Protein AF-A0A7E4UWD6-F1 (afdb_monomer_lite)

Radius of gyration: 28.37 Å; chains: 1; bounding box: 64×64×106 Å

Foldseek 3Di:
DDDDDDDDDDDDDDDPPPPPPPPPPPPPLQCADPVLFHWLLLALDDAQDPCLCVVQVFADDTNDFRPLLSDPVCVVVNVNVSNRRSNNCVPPQSVDDAAPPQPDDLQVPLVLCPPPVCVLVCLQGPCRNSSNSLSNQLDQQDPPLLVCLVCCQALVCVVVCCNRVVNSVVVRNPPPDQDDQDASHPCLLVCLVCCPPPVCVVSCCSHVVPSSVVRVDRPPDPDDPQAAPAPCLVVCLVVCVLPDPVDDLVRCCVGRSPSNVVD

Organism: Panagrellus redivivus (NCBI:txid6233)

Secondary structure (DSSP, 8-state):
-----------------------------TTB-TTSPBPGGGSSSPPSSTTHHHHHTS--BTTB--GGGG-GGGHHHHHHTHHHHT-GGGSTTT-----TT-SS-TGGGGGGTT-TTTHHHHHHH-HHHHT-HHHHS--B-STTGGGGGGGTT-HHHHHHHHHHBTTTTT-TT-S--TT-----STTTGGGGGGTT-TTTHHHHHHH-TTTTT-TT--S--------BSSTTHHHHHHTTTTT-SSS-HHHHHHHHTTTTT--

Sequence (263 aa):
MHRFLIFAALVATAYAAGVSTTVEDTSTLRCQYDNRTLMPSAFVCADQLSDCVSIFSGNASGSTRPSLCNNDDMQDKAAQCAKTCGICCEQPEYDCVDSPSAPINCTSNKRFCSNGNWTTVMAQYCPATCGLCLQGSCKDEAPSCTQFASMCENINFYTYMSQRCAKTCGKCGSSGSTGSCVDIATNCAANSNLCNNSVYYNLMTTNCASTCGRCGSSSGGSGSSCTNANANCATWTSNGFCSSSFYTQAQKRQYCAQSCNLC

InterPro domains:
  IPR003582 ShKT domain [PF01549] (67-88)
  IPR003582 ShKT domain [PF01549] (96-133)
  IPR003582 ShKT domain [PF01549] (137-172)
  IPR003582 ShKT domain [PF01549] (180-215)
  IPR003582 ShKT domain [PF01549] (225-263)
  IPR003582 ShKT domain [PS51670] (96-133)
  IPR003582 ShKT domain [PS51670] (138-172)
  IPR003582 ShKT domain [PS51670] (181-215)
  IPR003582 ShKT domain [PS51670] (226-263)
  IPR003582 ShKT domain [SM00254] (44-89)
  IPR003582 ShKT domain [SM00254] (95-134)
  IPR003582 ShKT domain [SM00254] (137-173)
  IPR003582 ShKT domain [SM00254] (180-216)
  IPR003582 ShKT domain [SM00254] (225-263)

pLDDT: mean 78.57, std 15.55, range [37.09, 95.88]

Structure (mmCIF, N/CA/C/O backbone):
data_AF-A0A7E4UWD6-F1
#
_entry.id   AF-A0A7E4UWD6-F1
#
loop_
_atom_site.group_PDB
_atom_site.id
_atom_site.type_symbol
_atom_site.label_atom_id
_atom_site.label_alt_id
_atom_site.label_comp_id
_atom_site.label_asym_id
_atom_site.label_entity_id
_atom_site.label_seq_id
_atom_site.pdbx_PDB_ins_code
_atom_site.Cartn_x
_atom_site.Cartn_y
_atom_site.Cartn_z
_atom_site.occupancy
_atom_site.B_iso_or_equiv
_atom_site.auth_seq_id
_atom_site.auth_comp_id
_atom_site.auth_asym_id
_atom_site.auth_atom_id
_atom_site.pdbx_PDB_model_num
ATOM 1 N N . MET A 1 1 ? 42.065 -5.570 84.391 1.00 43.34 1 MET A N 1
ATOM 2 C CA . MET A 1 1 ? 42.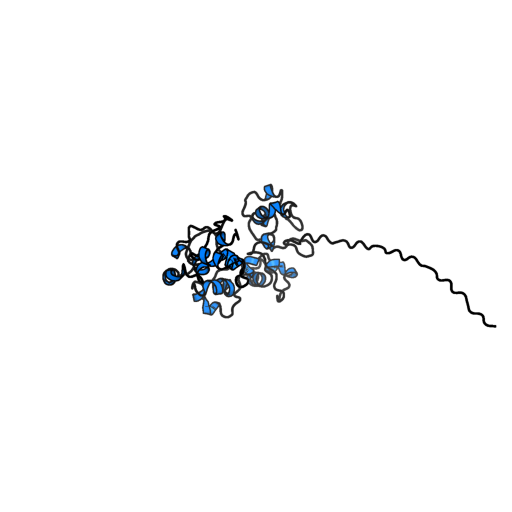475 -4.469 83.496 1.00 43.34 1 MET A CA 1
ATOM 3 C C . MET A 1 1 ? 42.190 -4.875 82.058 1.00 43.34 1 MET A C 1
ATOM 5 O O . MET A 1 1 ? 42.907 -5.728 81.566 1.00 43.34 1 MET A O 1
ATOM 9 N N . HIS A 1 2 ? 41.146 -4.328 81.431 1.00 37.88 2 HIS A N 1
ATOM 10 C CA . HIS A 1 2 ? 41.148 -3.766 80.067 1.00 37.88 2 HIS A CA 1
ATOM 11 C C . HIS A 1 2 ? 39.709 -3.387 79.687 1.00 37.88 2 HIS A C 1
ATOM 13 O O . HIS A 1 2 ? 38.796 -4.204 79.736 1.00 37.88 2 HIS A O 1
ATOM 19 N N . ARG A 1 3 ? 39.537 -2.092 79.412 1.00 45.72 3 ARG A N 1
ATOM 20 C CA . ARG A 1 3 ? 38.308 -1.382 79.037 1.00 45.72 3 ARG A CA 1
ATOM 21 C C . ARG A 1 3 ? 38.166 -1.453 77.517 1.00 45.72 3 ARG A C 1
ATOM 23 O O . ARG A 1 3 ? 39.145 -1.113 76.876 1.00 45.72 3 ARG A O 1
ATOM 30 N N . PHE A 1 4 ? 36.992 -1.754 76.963 1.00 39.41 4 PHE A N 1
ATOM 31 C CA . PHE A 1 4 ? 36.606 -1.386 75.586 1.00 39.41 4 PHE A CA 1
ATOM 32 C C . PHE A 1 4 ? 35.069 -1.318 75.533 1.00 39.41 4 PHE A C 1
ATOM 34 O O . PHE A 1 4 ? 34.401 -2.313 75.773 1.00 39.41 4 PHE A O 1
ATOM 41 N N . LEU A 1 5 ? 34.503 -0.116 75.671 1.00 40.09 5 LEU A N 1
ATOM 42 C CA . LEU A 1 5 ? 34.049 0.811 74.619 1.00 40.09 5 LEU A CA 1
ATOM 43 C C . LEU A 1 5 ? 32.663 0.459 74.046 1.00 40.09 5 LEU A C 1
ATOM 45 O O . LEU A 1 5 ? 32.459 -0.539 73.367 1.00 40.09 5 LEU A O 1
ATOM 49 N N . ILE A 1 6 ? 31.734 1.357 74.372 1.00 45.12 6 ILE A N 1
ATOM 50 C CA . ILE A 1 6 ? 30.334 1.460 73.965 1.00 45.12 6 ILE A CA 1
ATOM 51 C C . ILE A 1 6 ? 30.274 1.832 72.477 1.00 45.12 6 ILE A C 1
ATOM 53 O O . ILE A 1 6 ? 30.896 2.815 72.083 1.00 45.12 6 ILE A O 1
ATOM 57 N N . PHE A 1 7 ? 29.473 1.122 71.680 1.00 39.88 7 PHE A N 1
ATOM 58 C CA . PHE A 1 7 ? 28.985 1.617 70.390 1.00 39.88 7 PHE A CA 1
ATOM 59 C C . PHE A 1 7 ? 27.459 1.507 70.355 1.00 39.88 7 PHE A C 1
ATOM 61 O O . PHE A 1 7 ? 26.893 0.418 70.310 1.00 39.88 7 PHE A O 1
ATOM 68 N N . ALA A 1 8 ? 26.803 2.665 70.419 1.00 45.59 8 ALA A N 1
ATOM 69 C CA . ALA A 1 8 ? 25.377 2.820 70.185 1.00 45.59 8 ALA A CA 1
ATOM 70 C C . ALA A 1 8 ? 25.108 2.703 68.676 1.00 45.59 8 ALA A C 1
ATOM 72 O O . ALA A 1 8 ? 25.588 3.525 67.897 1.00 45.59 8 ALA A O 1
ATOM 73 N N . ALA A 1 9 ? 24.358 1.681 68.263 1.00 42.94 9 ALA A N 1
ATOM 74 C CA . ALA A 1 9 ? 23.885 1.544 66.890 1.00 42.94 9 ALA A CA 1
ATOM 75 C C . ALA A 1 9 ? 22.541 2.274 66.744 1.00 42.94 9 ALA A C 1
ATOM 77 O O . ALA A 1 9 ? 21.519 1.860 67.289 1.00 42.94 9 ALA A O 1
ATOM 78 N N . LEU A 1 10 ? 22.578 3.395 66.030 1.00 42.03 10 LEU A N 1
ATOM 79 C CA . LEU A 1 10 ? 21.435 4.217 65.648 1.00 42.03 10 LEU A CA 1
ATOM 80 C C . LEU A 1 10 ? 20.693 3.500 64.505 1.00 42.03 10 LEU A C 1
ATOM 82 O O . LEU A 1 10 ? 21.231 3.363 63.408 1.00 42.03 10 LEU A O 1
ATOM 86 N N . VAL A 1 11 ? 19.479 3.005 64.759 1.00 47.97 11 VAL A N 1
ATOM 87 C CA . VAL A 1 11 ? 18.623 2.411 63.719 1.00 47.97 11 VAL A CA 1
ATOM 88 C C . VAL A 1 11 ? 17.956 3.550 62.951 1.00 47.97 11 VAL A C 1
ATOM 90 O O . VAL A 1 11 ? 16.989 4.144 63.423 1.00 47.97 11 VAL A O 1
ATOM 93 N N . ALA A 1 12 ? 18.490 3.879 61.776 1.00 43.53 12 ALA A N 1
ATOM 94 C CA . ALA A 1 12 ? 17.829 4.760 60.823 1.00 43.53 12 ALA A CA 1
ATOM 95 C C . ALA A 1 12 ? 16.785 3.950 60.039 1.00 43.53 12 ALA A C 1
ATOM 97 O O . ALA A 1 12 ? 17.124 3.073 59.245 1.00 43.53 12 ALA A O 1
ATOM 98 N N . THR A 1 13 ? 15.506 4.228 60.273 1.00 49.81 13 THR A N 1
ATOM 99 C CA . THR A 1 13 ? 14.403 3.726 59.453 1.00 49.81 13 THR A CA 1
ATOM 100 C C . THR A 1 13 ? 14.418 4.448 58.104 1.00 49.81 13 THR A C 1
ATOM 102 O O . THR A 1 13 ? 14.013 5.602 57.988 1.00 49.81 13 THR A O 1
ATOM 105 N N . ALA A 1 14 ? 14.910 3.774 57.064 1.00 49.69 14 ALA A N 1
ATOM 106 C CA . ALA A 1 14 ? 14.787 4.255 55.695 1.00 49.69 14 ALA A CA 1
ATOM 107 C C . ALA A 1 14 ? 13.333 4.078 55.229 1.00 49.69 14 ALA A C 1
ATOM 109 O O . ALA A 1 14 ? 12.860 2.962 55.016 1.00 49.69 14 ALA A O 1
ATOM 110 N N . TYR A 1 15 ? 12.618 5.194 55.100 1.00 47.66 15 TYR A N 1
ATOM 111 C CA . TYR A 1 15 ? 11.324 5.263 54.432 1.00 47.66 15 TYR A CA 1
ATOM 112 C C . TYR A 1 15 ? 11.574 5.047 52.934 1.00 47.66 15 TYR A C 1
ATOM 114 O O . TYR A 1 15 ? 12.149 5.907 52.266 1.00 47.66 15 TYR A O 1
ATOM 122 N N . ALA A 1 16 ? 11.199 3.885 52.402 1.00 46.06 16 ALA A N 1
ATOM 123 C CA . ALA A 1 16 ? 11.175 3.677 50.962 1.00 46.06 16 ALA A CA 1
ATOM 124 C C . ALA A 1 16 ? 10.030 4.524 50.393 1.00 46.06 16 ALA A C 1
ATOM 126 O O . ALA A 1 16 ? 8.864 4.137 50.446 1.00 46.06 16 ALA A O 1
ATOM 127 N N . ALA A 1 17 ? 10.361 5.713 49.890 1.00 48.31 17 ALA A N 1
ATOM 128 C CA . ALA A 1 17 ? 9.475 6.451 49.010 1.00 48.31 17 ALA A CA 1
ATOM 129 C C . ALA A 1 17 ? 9.275 5.590 47.758 1.00 48.31 17 ALA A C 1
ATOM 131 O O . ALA A 1 17 ? 10.171 5.471 46.923 1.00 48.31 17 ALA A O 1
ATOM 132 N N . GLY A 1 18 ? 8.114 4.939 47.664 1.00 46.59 18 GLY A N 1
ATOM 133 C CA . GLY A 1 18 ? 7.648 4.342 46.425 1.00 46.59 18 GLY A CA 1
ATOM 134 C C . GLY A 1 18 ? 7.526 5.454 45.395 1.00 46.59 18 GLY A C 1
ATOM 135 O O . GLY A 1 18 ? 6.553 6.204 45.396 1.00 46.59 18 GLY A O 1
ATOM 136 N N . VAL A 1 19 ? 8.548 5.598 44.553 1.00 42.47 19 VAL A N 1
ATOM 137 C CA . VAL A 1 19 ? 8.452 6.397 43.339 1.00 42.47 19 VAL A CA 1
ATOM 138 C C . VAL A 1 19 ? 7.409 5.701 42.481 1.00 42.47 19 VAL A C 1
ATOM 140 O O . VAL A 1 19 ? 7.646 4.628 41.932 1.00 42.47 19 VAL A O 1
ATOM 143 N N . SER A 1 20 ? 6.226 6.308 42.443 1.00 44.31 20 SER A N 1
ATOM 144 C CA . SER A 1 20 ? 5.197 6.042 41.455 1.00 44.31 20 SER A CA 1
ATOM 145 C C . SER A 1 20 ? 5.823 6.308 40.092 1.00 44.31 20 SER A C 1
ATOM 147 O O . SER A 1 20 ? 5.934 7.454 39.657 1.00 44.31 20 SER A O 1
ATOM 149 N N . THR A 1 21 ? 6.327 5.258 39.447 1.00 41.38 21 THR A N 1
ATOM 150 C CA . THR A 1 21 ? 6.595 5.295 38.018 1.00 41.38 21 THR A CA 1
ATOM 151 C C . THR A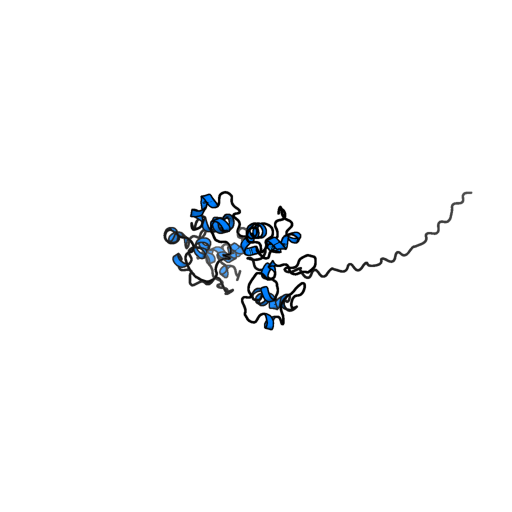 1 21 ? 5.244 5.542 37.375 1.00 41.38 21 THR A C 1
ATOM 153 O O . THR A 1 21 ? 4.397 4.648 37.345 1.00 41.38 21 THR A O 1
ATOM 156 N N . THR A 1 22 ? 5.012 6.768 36.916 1.00 37.09 22 THR A N 1
ATOM 157 C CA . THR A 1 22 ? 3.981 7.028 35.923 1.00 37.09 22 THR A CA 1
ATOM 158 C C . THR A 1 22 ? 4.246 6.051 34.788 1.00 37.09 22 THR A C 1
ATOM 160 O O . THR A 1 22 ? 5.231 6.190 34.064 1.00 37.09 22 THR A O 1
ATOM 163 N N . VAL A 1 23 ? 3.417 5.014 34.689 1.00 45.94 23 VAL A N 1
ATOM 164 C CA . VAL A 1 23 ? 3.223 4.301 33.436 1.00 45.94 23 VAL A CA 1
ATOM 165 C C . VAL A 1 23 ? 2.769 5.404 32.492 1.00 45.94 23 VAL A C 1
ATOM 167 O O . VAL A 1 23 ? 1.652 5.901 32.628 1.00 45.94 23 VAL A O 1
ATOM 170 N N . GLU A 1 24 ? 3.669 5.901 31.640 1.00 41.62 24 GLU A N 1
ATOM 171 C CA . GLU A 1 24 ? 3.221 6.637 30.470 1.00 41.62 24 GLU A CA 1
ATOM 172 C C . GLU A 1 24 ? 2.265 5.686 29.774 1.00 41.62 24 GLU A C 1
ATOM 174 O O . GLU A 1 24 ? 2.648 4.585 29.374 1.00 41.62 24 GLU A O 1
ATOM 179 N N . ASP A 1 25 ? 0.995 6.075 29.777 1.00 41.66 25 ASP A N 1
ATOM 180 C CA . ASP A 1 25 ? -0.069 5.415 29.057 1.00 41.66 25 ASP A CA 1
ATOM 181 C C . ASP A 1 25 ? 0.406 5.263 27.611 1.00 41.66 25 ASP A C 1
ATOM 183 O O . ASP A 1 25 ? 0.402 6.209 26.815 1.00 41.66 25 ASP A O 1
ATOM 187 N N . THR A 1 26 ? 0.910 4.069 27.308 1.00 47.06 26 THR A N 1
ATOM 188 C CA . THR A 1 26 ? 1.308 3.620 25.980 1.00 47.06 26 THR A CA 1
ATOM 189 C C . THR A 1 26 ? 0.037 3.305 25.208 1.00 47.06 26 THR A C 1
ATOM 191 O O . THR A 1 26 ? -0.105 2.237 24.618 1.00 47.06 26 THR A O 1
ATOM 194 N N . SER A 1 27 ? -0.898 4.264 25.177 1.00 56.78 27 SER A N 1
ATOM 195 C CA . SER A 1 27 ? -1.851 4.359 24.089 1.00 56.78 27 SER A CA 1
ATOM 196 C C . SER A 1 27 ? -0.985 4.353 22.835 1.00 56.78 27 SER A C 1
ATOM 198 O O . SER A 1 27 ? -0.259 5.318 22.580 1.00 56.78 27 SER A O 1
ATOM 200 N N . THR A 1 28 ? -0.946 3.223 22.139 1.00 64.56 28 THR A N 1
ATOM 201 C CA . THR A 1 28 ? -0.141 3.020 20.937 1.00 64.56 28 THR A CA 1
ATOM 202 C C . THR A 1 28 ? -0.271 4.265 20.063 1.00 64.56 28 THR A C 1
ATOM 204 O O . THR A 1 28 ? -1.396 4.658 19.748 1.00 64.56 28 THR A O 1
ATOM 207 N N . LEU A 1 29 ? 0.848 4.928 19.746 1.00 81.81 29 LEU A N 1
ATOM 208 C CA . LEU A 1 29 ? 0.909 6.145 18.925 1.00 81.81 29 LEU A CA 1
ATOM 209 C C . LEU A 1 29 ? 0.503 5.816 17.474 1.00 81.81 29 LEU A C 1
ATOM 211 O O . LEU A 1 29 ? 1.321 5.784 16.560 1.00 81.81 29 LEU A O 1
ATOM 215 N N . ARG A 1 30 ? -0.782 5.513 17.267 1.00 88.62 30 ARG A N 1
ATOM 216 C CA . ARG A 1 30 ? -1.381 5.072 16.002 1.00 88.62 30 ARG A CA 1
ATOM 217 C C . ARG A 1 30 ? -1.342 6.201 14.983 1.00 88.62 30 ARG A C 1
ATOM 219 O O . ARG A 1 30 ? -2.098 7.168 15.109 1.00 88.62 30 ARG A O 1
ATOM 226 N N . CYS A 1 31 ? -0.476 6.074 13.982 1.00 89.06 31 CYS A N 1
ATOM 227 C CA . CYS A 1 31 ? -0.207 7.114 12.987 1.00 89.06 31 CYS A CA 1
ATOM 228 C C . CYS A 1 31 ? 0.190 8.461 13.604 1.00 89.06 31 CYS A C 1
ATOM 230 O O . CYS A 1 31 ? -0.188 9.521 13.101 1.00 89.06 31 CYS A O 1
ATOM 232 N N . GLN A 1 32 ? 0.956 8.439 14.695 1.00 89.75 32 GLN A N 1
ATOM 233 C CA . GLN A 1 32 ? 1.496 9.638 15.331 1.00 89.75 32 GLN A CA 1
ATOM 234 C C . GLN A 1 32 ? 3.020 9.562 15.440 1.00 89.75 32 GLN A C 1
ATOM 236 O O . GLN A 1 32 ? 3.591 8.483 15.561 1.00 89.75 32 GLN A O 1
ATOM 241 N N . TYR A 1 33 ? 3.679 10.719 15.398 1.00 84.25 33 TYR A N 1
ATOM 242 C CA . TYR A 1 33 ? 5.075 10.844 15.824 1.00 84.25 33 TYR A CA 1
ATOM 243 C C . TYR A 1 33 ? 5.177 10.777 17.359 1.00 84.25 33 TYR A C 1
ATOM 245 O O . TYR A 1 33 ? 4.173 10.922 18.057 1.00 84.25 33 TYR A O 1
ATOM 253 N N . ASP A 1 34 ? 6.397 10.693 17.897 1.00 84.69 34 ASP A N 1
ATOM 254 C CA . ASP A 1 34 ? 6.658 10.700 19.350 1.00 84.69 34 ASP A CA 1
ATOM 255 C C . ASP A 1 34 ? 6.074 11.930 20.068 1.00 84.69 34 ASP A C 1
ATOM 257 O O . ASP A 1 34 ? 5.706 11.882 21.239 1.00 84.69 34 ASP A O 1
ATOM 261 N N . ASN A 1 35 ? 5.917 13.046 19.348 1.00 86.06 35 ASN A N 1
ATOM 262 C CA . ASN A 1 35 ? 5.293 14.264 19.863 1.00 86.06 35 ASN A CA 1
ATOM 263 C C . ASN A 1 35 ? 3.746 14.256 19.797 1.00 86.06 35 ASN A C 1
ATOM 265 O O . ASN A 1 35 ? 3.132 15.321 19.902 1.00 86.06 35 ASN A O 1
ATOM 269 N N . ARG A 1 36 ? 3.118 13.093 19.566 1.00 87.31 36 ARG A N 1
ATOM 270 C CA . ARG A 1 36 ? 1.662 12.869 19.424 1.00 87.31 36 ARG A CA 1
ATOM 271 C C . ARG A 1 36 ? 1.000 13.544 18.217 1.00 87.31 36 ARG A C 1
ATOM 273 O O . ARG A 1 36 ? -0.214 13.461 18.060 1.00 87.31 36 ARG A O 1
ATOM 280 N N . THR A 1 37 ? 1.759 14.203 17.342 1.00 90.69 37 THR A N 1
ATOM 281 C CA . THR A 1 37 ? 1.204 14.807 16.120 1.00 90.69 37 THR A CA 1
ATOM 282 C C . THR A 1 37 ? 0.918 13.719 15.092 1.00 90.69 37 THR A C 1
ATOM 284 O O . THR A 1 37 ? 1.778 12.871 14.852 1.00 90.69 37 THR A O 1
ATOM 287 N N . LEU A 1 38 ? -0.256 13.756 14.459 1.00 90.38 38 LEU A N 1
ATOM 288 C CA . LEU A 1 38 ? -0.611 12.839 13.379 1.00 90.38 38 LEU A CA 1
ATOM 289 C C . LEU A 1 38 ? 0.334 13.043 12.191 1.00 90.38 38 LEU A C 1
ATOM 291 O O . LEU A 1 38 ? 0.547 14.165 11.718 1.00 90.38 38 LEU A O 1
ATOM 295 N N . MET A 1 39 ? 0.921 11.945 11.723 1.00 87.38 39 MET A N 1
ATOM 296 C CA . MET A 1 39 ? 1.801 11.960 10.556 1.00 87.38 39 MET A CA 1
ATOM 297 C C . MET A 1 39 ? 0.998 12.212 9.272 1.00 87.38 39 MET A C 1
ATOM 299 O O . MET A 1 39 ? -0.182 11.887 9.221 1.00 87.38 39 MET A O 1
ATOM 303 N N . PRO A 1 40 ? 1.583 12.760 8.196 1.00 87.38 40 PRO A N 1
ATOM 304 C CA . PRO A 1 40 ? 0.838 13.003 6.956 1.00 87.38 40 PRO A CA 1
ATOM 305 C C . PRO A 1 40 ? 0.239 11.737 6.325 1.00 87.38 40 PRO A C 1
ATOM 307 O O . PRO A 1 40 ? -0.859 11.792 5.768 1.00 87.38 40 PRO A O 1
ATOM 310 N N . SER A 1 41 ? 0.888 10.579 6.487 1.00 83.25 41 SER A N 1
ATOM 311 C CA . SER A 1 41 ? 0.329 9.278 6.094 1.00 83.25 41 SER A CA 1
ATOM 312 C C . SER A 1 41 ? -0.915 8.865 6.894 1.00 83.25 41 SER A C 1
ATOM 314 O O . SER A 1 41 ? -1.598 7.940 6.479 1.00 83.25 41 SER A O 1
ATOM 316 N N . ALA A 1 42 ? -1.295 9.564 7.969 1.00 90.69 42 ALA A N 1
ATOM 317 C CA . ALA A 1 42 ? -2.569 9.374 8.669 1.00 90.69 42 ALA A CA 1
ATOM 318 C C . ALA A 1 42 ? -3.793 9.713 7.800 1.00 90.69 42 ALA A C 1
ATOM 320 O O . ALA A 1 42 ? -4.869 9.172 8.038 1.00 90.69 42 ALA A O 1
ATOM 321 N N . PHE A 1 43 ? -3.641 10.588 6.797 1.00 90.88 43 PHE A N 1
ATOM 322 C CA . PHE A 1 43 ? -4.764 11.211 6.074 1.00 90.88 43 PHE A CA 1
ATOM 323 C C . PHE A 1 43 ? -4.739 11.016 4.552 1.00 90.88 43 PHE A C 1
ATOM 325 O O . PHE A 1 43 ? -5.556 11.602 3.840 1.00 90.88 43 PHE A O 1
ATOM 332 N N . VAL A 1 44 ? -3.776 10.247 4.044 1.00 86.50 44 VAL A N 1
ATOM 333 C CA . VAL A 1 44 ? -3.519 10.094 2.601 1.00 86.50 44 VAL A CA 1
ATOM 334 C C . VAL A 1 44 ? -4.577 9.246 1.882 1.00 86.50 44 VAL A C 1
ATOM 336 O O . VAL A 1 44 ? -4.840 9.462 0.700 1.00 86.50 44 VAL A O 1
ATOM 339 N N . CYS A 1 45 ? -5.184 8.286 2.576 1.00 85.00 45 CYS A N 1
ATOM 340 C CA . CYS A 1 45 ? -6.206 7.409 2.019 1.00 85.00 45 CYS A CA 1
ATOM 341 C C . CYS A 1 45 ? -7.576 8.101 1.945 1.00 85.00 45 CYS A C 1
ATOM 343 O O . CYS A 1 45 ? -7.787 9.182 2.502 1.00 85.00 45 CYS A O 1
ATOM 345 N N . ALA A 1 46 ? -8.517 7.473 1.242 1.00 89.44 46 ALA A N 1
ATOM 346 C CA . ALA A 1 46 ? -9.923 7.856 1.259 1.00 89.44 46 ALA A CA 1
ATOM 347 C C . ALA A 1 46 ? -10.708 6.959 2.224 1.00 89.44 46 ALA A C 1
ATOM 349 O O . ALA A 1 46 ? -10.393 5.777 2.369 1.00 89.44 46 ALA A O 1
ATOM 350 N N . ASP A 1 47 ? -11.748 7.520 2.840 1.00 92.06 47 ASP A N 1
ATOM 351 C CA . ASP A 1 47 ? -12.740 6.718 3.548 1.00 92.06 47 ASP A CA 1
ATOM 352 C C . ASP A 1 47 ? -13.535 5.875 2.541 1.00 92.06 47 ASP A C 1
ATOM 354 O O . ASP A 1 47 ? -13.886 6.341 1.456 1.00 92.06 47 ASP A O 1
ATOM 358 N N . GLN A 1 48 ? -13.811 4.629 2.911 1.00 89.25 48 GLN A N 1
ATOM 359 C CA . GLN A 1 48 ? -14.637 3.694 2.146 1.00 89.25 48 GLN A CA 1
ATOM 360 C C . GLN A 1 48 ? -16.135 3.929 2.389 1.00 89.25 48 GLN A C 1
ATOM 362 O O . GLN A 1 48 ? -16.961 3.571 1.552 1.00 89.25 48 GLN A O 1
ATOM 367 N N . LEU A 1 49 ? -16.492 4.541 3.525 1.00 86.56 49 LEU A N 1
ATOM 368 C CA . LEU A 1 49 ? -17.863 4.921 3.873 1.00 86.56 49 LEU A CA 1
ATOM 369 C C . LEU A 1 49 ? -18.044 6.441 3.766 1.00 86.56 49 LEU A C 1
ATOM 371 O O . LEU A 1 49 ? -17.151 7.211 4.109 1.00 86.56 49 LEU A O 1
ATOM 375 N N . SER A 1 50 ? -19.228 6.887 3.342 1.00 91.00 50 SER A N 1
ATOM 376 C CA . SER A 1 50 ? -19.558 8.318 3.237 1.00 91.00 50 SER A CA 1
ATOM 377 C C . SER A 1 50 ? -19.850 8.979 4.588 1.00 91.00 50 SER A C 1
ATOM 379 O O . SER A 1 50 ? -19.605 10.171 4.763 1.00 91.00 50 SER A O 1
ATOM 381 N N . ASP A 1 51 ? -20.347 8.206 5.556 1.00 94.38 51 ASP A N 1
ATOM 382 C CA . ASP A 1 51 ? -20.964 8.725 6.786 1.00 94.38 51 ASP A CA 1
ATOM 383 C C . ASP A 1 51 ? -20.008 8.676 7.993 1.00 94.38 51 ASP A C 1
ATOM 385 O O . ASP A 1 51 ? -20.419 8.706 9.158 1.00 94.38 51 ASP A O 1
ATOM 389 N N . CYS A 1 52 ? -18.703 8.601 7.732 1.00 94.81 52 CYS A N 1
ATOM 390 C CA . CYS A 1 52 ? -17.674 8.430 8.754 1.00 94.81 52 CYS A CA 1
ATOM 391 C C . CYS A 1 52 ? -17.684 9.528 9.820 1.00 94.81 52 CYS A C 1
ATOM 393 O O . CYS A 1 52 ? -17.589 9.230 11.011 1.00 94.81 52 CYS A O 1
ATOM 395 N N . VAL A 1 53 ? -17.881 10.786 9.419 1.00 95.69 53 VAL A N 1
ATOM 396 C CA . VAL A 1 53 ? -17.941 11.920 10.354 1.00 95.69 53 VAL A CA 1
ATOM 397 C C . VAL A 1 53 ? -19.096 11.765 11.343 1.00 95.69 53 VAL A C 1
ATOM 399 O O . VAL A 1 53 ? -18.929 12.067 12.522 1.00 95.69 53 VAL A O 1
ATOM 402 N N . SER A 1 54 ? -20.253 11.263 10.899 1.00 94.12 54 SER A N 1
ATOM 403 C CA . SER A 1 54 ? -21.384 10.984 11.792 1.00 94.12 54 SER A CA 1
ATOM 404 C C . SER A 1 54 ? -21.151 9.762 12.677 1.00 94.12 54 SER A C 1
ATOM 406 O O . SER A 1 54 ? -21.481 9.809 13.858 1.00 94.12 54 SER A O 1
ATOM 408 N N . ILE A 1 55 ? -20.538 8.697 12.149 1.00 93.12 55 ILE A N 1
ATOM 409 C CA . ILE A 1 55 ? -20.237 7.473 12.911 1.00 93.12 55 ILE A CA 1
ATOM 410 C C . ILE A 1 55 ? -19.265 7.773 14.057 1.00 93.12 55 ILE A C 1
ATOM 412 O O . ILE A 1 55 ? -19.476 7.328 15.183 1.00 93.12 55 ILE A O 1
ATOM 416 N N . PHE A 1 56 ? -18.219 8.552 13.781 1.00 95.12 56 PHE A N 1
ATOM 417 C CA . PHE A 1 56 ? -17.165 8.868 14.746 1.00 95.12 56 PHE A CA 1
ATOM 418 C C . PHE A 1 56 ? -17.361 10.215 15.445 1.00 95.12 56 PHE A C 1
ATOM 420 O O . PHE A 1 56 ? -16.561 10.576 16.301 1.00 95.12 56 PHE A O 1
ATOM 427 N N . SER A 1 57 ? -18.442 10.940 15.143 1.00 93.69 57 SER A N 1
ATOM 428 C CA . SER A 1 57 ? -18.755 12.250 15.734 1.00 93.69 57 SER A CA 1
ATOM 429 C C . SER A 1 57 ? -17.628 13.285 15.574 1.00 93.69 57 SER A C 1
ATOM 431 O O . SER A 1 57 ? -17.389 14.104 16.462 1.00 93.69 57 SER A O 1
ATOM 433 N N . GLY A 1 58 ? -16.917 13.252 14.445 1.00 94.31 58 GLY A N 1
ATOM 434 C CA . GLY A 1 58 ? -15.834 14.188 14.148 1.00 94.31 58 GLY A CA 1
ATOM 435 C C . GLY A 1 58 ? -14.755 13.617 13.234 1.00 94.31 58 GLY A C 1
ATOM 436 O O . GLY A 1 58 ? -14.831 12.474 12.798 1.00 94.31 58 GLY A O 1
ATOM 437 N N . ASN A 1 59 ? -13.739 14.441 12.971 1.00 95.19 59 ASN A N 1
ATOM 438 C CA . ASN A 1 59 ? -12.544 14.079 12.211 1.00 95.19 59 ASN A CA 1
ATOM 439 C C . ASN A 1 59 ? -11.310 14.146 13.108 1.00 95.19 59 ASN A C 1
ATOM 441 O O . ASN A 1 59 ? -11.221 15.004 13.990 1.00 95.19 59 ASN A O 1
ATOM 445 N N . ALA A 1 60 ? -10.331 13.292 12.842 1.00 94.69 60 ALA A N 1
ATOM 446 C CA . ALA A 1 60 ? -8.998 13.454 13.390 1.00 94.69 60 ALA A CA 1
ATOM 447 C C . ALA A 1 60 ? -8.305 14.686 12.798 1.00 94.69 60 ALA A C 1
ATOM 449 O O . ALA A 1 60 ? -8.484 15.027 11.628 1.00 94.69 60 ALA A O 1
ATOM 450 N N . SER A 1 61 ? -7.531 15.381 13.626 1.00 92.62 61 SER A N 1
ATOM 451 C CA . SER A 1 61 ? -6.866 16.628 13.256 1.00 92.62 61 SER A CA 1
ATOM 452 C C . SER A 1 61 ? -5.721 16.938 14.213 1.00 92.62 61 SER A C 1
ATOM 454 O O . SER A 1 61 ? -5.847 16.772 15.425 1.00 92.62 61 SER A O 1
ATOM 456 N N . GLY A 1 62 ? -4.596 17.419 13.680 1.00 87.94 62 GLY A N 1
ATOM 457 C CA . GLY A 1 62 ? -3.430 17.790 14.483 1.00 87.94 62 GLY A CA 1
ATOM 458 C C . GLY A 1 62 ? -2.894 16.606 15.288 1.00 87.94 62 GLY A C 1
ATOM 459 O O . GLY A 1 62 ? -2.262 15.721 14.725 1.00 87.94 62 GLY A O 1
ATOM 460 N N . SER A 1 63 ? -3.159 16.590 16.594 1.00 89.12 63 SER A N 1
ATOM 461 C CA . SER A 1 63 ? -2.739 15.525 17.521 1.00 89.12 63 SER A CA 1
ATOM 462 C C . SER A 1 63 ? -3.916 14.744 18.117 1.00 89.12 63 SER A C 1
ATOM 464 O O .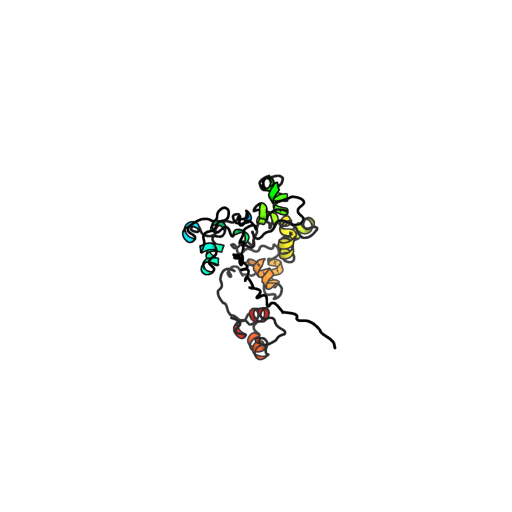 SER A 1 63 ? -3.724 13.921 19.011 1.00 89.12 63 SER A O 1
ATOM 466 N N . THR A 1 64 ? -5.146 15.016 17.671 1.00 91.31 64 THR A N 1
ATOM 467 C CA . THR A 1 64 ? -6.372 14.457 18.253 1.00 91.31 64 THR A CA 1
ATOM 468 C C . THR A 1 64 ? -7.164 13.630 17.246 1.00 91.31 64 THR A C 1
ATOM 470 O O . THR A 1 64 ? -7.117 13.843 16.035 1.00 91.31 64 THR A O 1
ATOM 473 N N . ARG A 1 65 ? -7.904 12.655 17.773 1.00 92.06 65 ARG A N 1
ATOM 474 C CA . ARG A 1 65 ? -8.757 11.709 17.046 1.00 92.06 65 ARG A CA 1
ATOM 475 C C . ARG A 1 65 ? -10.039 11.484 17.860 1.00 92.06 65 ARG A C 1
ATOM 477 O O . ARG A 1 65 ? -9.961 11.529 19.090 1.00 92.06 65 ARG A O 1
ATOM 484 N N . PRO A 1 66 ? -11.191 11.198 17.225 1.00 93.56 66 PRO A N 1
ATOM 485 C CA . PRO A 1 66 ? -12.380 10.774 17.957 1.00 93.56 66 PRO A CA 1
ATOM 486 C C . PRO A 1 66 ? -12.129 9.512 18.795 1.00 93.56 66 PRO A C 1
ATOM 488 O O . PRO A 1 66 ? -11.562 8.544 18.296 1.00 93.56 66 PRO A O 1
ATOM 491 N N . SER A 1 67 ? -12.571 9.484 20.054 1.00 89.56 67 SER A N 1
ATOM 492 C CA . SER A 1 67 ? -12.303 8.367 20.981 1.00 89.56 67 SER A CA 1
ATOM 493 C C . SER A 1 67 ? -12.770 7.008 20.446 1.00 89.56 67 SER A C 1
ATOM 495 O O . SER A 1 67 ? -12.080 6.007 20.621 1.00 89.56 67 SER A O 1
ATOM 497 N N . LEU A 1 68 ? -13.893 6.989 19.720 1.00 91.19 68 LEU A N 1
ATOM 498 C CA . LEU A 1 68 ? -14.445 5.791 19.082 1.00 91.19 68 LEU A CA 1
ATOM 499 C C . LEU A 1 68 ? -13.502 5.157 18.051 1.00 91.19 68 LEU A C 1
ATOM 501 O O . LEU A 1 68 ? -13.569 3.955 17.834 1.00 91.19 68 LEU A O 1
ATOM 505 N N . CYS A 1 69 ? -12.588 5.918 17.449 1.00 92.00 69 CYS A N 1
ATOM 506 C CA . CYS A 1 69 ? -11.609 5.374 16.506 1.00 92.00 69 CYS A CA 1
ATOM 507 C C . CYS A 1 69 ? -10.560 4.467 17.175 1.00 92.00 69 CYS A C 1
ATOM 509 O O . CYS A 1 69 ? -9.869 3.730 16.476 1.00 92.00 69 CYS A O 1
ATOM 511 N N . ASN A 1 70 ? -10.410 4.536 18.503 1.00 88.19 70 ASN A N 1
ATOM 512 C CA . ASN A 1 70 ? -9.526 3.669 19.293 1.00 88.19 70 ASN A CA 1
ATOM 513 C C . ASN A 1 70 ? -10.293 2.573 20.043 1.00 88.19 70 ASN A C 1
ATOM 515 O O . ASN A 1 70 ? -9.704 1.871 20.855 1.00 88.19 70 ASN A O 1
ATOM 519 N N . ASN A 1 71 ? -11.600 2.460 19.818 1.00 88.69 71 ASN A N 1
ATOM 520 C CA . ASN A 1 71 ? -12.407 1.422 20.433 1.00 88.69 71 ASN A CA 1
ATOM 521 C C . ASN A 1 71 ? -12.264 0.119 19.633 1.00 88.69 71 ASN A C 1
ATOM 523 O O . ASN A 1 71 ? -12.465 0.121 18.416 1.00 88.69 71 ASN A O 1
ATOM 527 N N . ASP A 1 72 ? -11.949 -0.976 20.326 1.00 87.44 72 ASP A N 1
ATOM 528 C CA . ASP A 1 72 ? -11.725 -2.284 19.710 1.00 87.44 72 ASP A CA 1
ATOM 529 C C . ASP A 1 72 ? -12.960 -2.817 18.968 1.00 87.44 72 ASP A C 1
ATOM 531 O O . ASP A 1 72 ? -12.838 -3.361 17.871 1.00 87.44 72 ASP A O 1
ATOM 535 N N . ASP A 1 73 ? -14.163 -2.552 19.481 1.00 88.31 73 ASP A N 1
ATOM 536 C CA . ASP A 1 73 ? -15.421 -2.958 18.845 1.00 88.31 73 ASP A CA 1
ATOM 537 C C . ASP A 1 73 ? -15.693 -2.187 17.541 1.00 88.31 73 ASP A C 1
ATOM 539 O O . ASP A 1 73 ? -16.484 -2.621 16.701 1.00 88.31 73 ASP A O 1
ATOM 543 N N . MET A 1 74 ? -15.060 -1.023 17.355 1.00 90.81 74 MET A N 1
ATOM 544 C CA . MET A 1 74 ? -15.217 -0.173 16.171 1.00 90.81 74 MET A CA 1
ATOM 545 C C . MET A 1 74 ? -14.078 -0.334 15.158 1.00 90.81 74 MET A C 1
ATOM 547 O O . MET A 1 74 ? -14.082 0.392 14.164 1.00 90.81 74 MET A O 1
ATOM 551 N N . GLN A 1 75 ? -13.132 -1.262 15.355 1.00 88.56 75 GLN A N 1
ATOM 552 C CA . GLN A 1 75 ? -11.941 -1.406 14.500 1.00 88.56 75 GLN A CA 1
ATOM 553 C C . GLN A 1 75 ? -12.278 -1.555 13.008 1.00 88.56 75 GLN A C 1
ATOM 555 O O . GLN A 1 75 ? -11.718 -0.826 12.191 1.00 88.56 75 GLN A O 1
ATOM 560 N N . ASP A 1 76 ? -13.251 -2.397 12.645 1.00 88.12 76 ASP A N 1
ATOM 561 C CA . ASP A 1 76 ? -13.644 -2.603 11.240 1.00 88.12 76 ASP A CA 1
ATOM 562 C C . ASP A 1 76 ? -14.227 -1.338 10.597 1.00 88.12 76 ASP A C 1
ATOM 564 O O . ASP A 1 76 ? -13.956 -1.020 9.435 1.00 88.12 76 ASP A O 1
ATOM 568 N N . LYS A 1 77 ? -15.036 -0.589 11.356 1.00 90.31 77 LYS A N 1
ATOM 569 C CA . LYS A 1 77 ? -15.597 0.688 10.895 1.00 90.31 77 LYS A CA 1
ATOM 570 C C . LYS A 1 77 ? -14.531 1.771 10.859 1.00 90.31 77 LYS A C 1
ATOM 572 O O . LYS A 1 77 ? -14.551 2.597 9.956 1.00 90.31 77 LYS A O 1
ATOM 577 N N . ALA A 1 78 ? -13.597 1.765 11.806 1.00 92.50 78 ALA A N 1
ATOM 578 C CA . ALA A 1 78 ? -12.487 2.702 11.843 1.00 92.50 78 ALA A CA 1
ATOM 579 C C . ALA A 1 78 ? -11.563 2.478 10.643 1.00 92.50 78 ALA A C 1
ATOM 581 O O . ALA A 1 78 ? -11.157 3.452 10.021 1.00 92.50 78 ALA A O 1
ATOM 582 N N . ALA A 1 79 ? -11.300 1.223 10.263 1.00 89.44 79 ALA A N 1
ATOM 583 C CA . ALA A 1 79 ? -10.538 0.874 9.065 1.00 89.44 79 ALA A CA 1
ATOM 584 C C . ALA A 1 79 ? -11.237 1.345 7.779 1.00 89.44 79 ALA A C 1
ATOM 586 O O . ALA A 1 79 ? -10.605 1.920 6.898 1.00 89.44 79 ALA A O 1
ATOM 587 N N . GLN A 1 80 ? -12.559 1.184 7.689 1.00 90.12 80 GLN A N 1
ATOM 588 C CA . GLN A 1 80 ? -13.342 1.731 6.573 1.00 90.12 80 GLN A CA 1
ATOM 589 C C . GLN A 1 80 ? -13.434 3.265 6.594 1.00 90.12 80 GLN A C 1
ATOM 591 O O . GLN A 1 80 ? -13.628 3.882 5.552 1.00 90.12 80 GLN A O 1
ATOM 596 N N . CYS A 1 81 ? -13.268 3.885 7.759 1.00 95.75 81 CYS A N 1
ATOM 597 C CA . CYS A 1 81 ? -13.228 5.330 7.970 1.00 95.75 81 CYS A CA 1
ATOM 598 C C . CYS A 1 81 ? -11.809 5.817 8.289 1.00 95.75 81 CYS A C 1
ATOM 600 O O . CYS A 1 81 ? -11.612 6.693 9.140 1.00 95.75 81 CYS A O 1
ATOM 602 N N . ALA A 1 82 ? -10.806 5.213 7.643 1.00 93.75 82 ALA A N 1
ATOM 603 C CA . ALA A 1 82 ? -9.413 5.397 8.009 1.00 93.75 82 ALA A CA 1
ATOM 604 C C . ALA A 1 82 ? -8.943 6.852 7.911 1.00 93.75 82 ALA A C 1
ATOM 606 O O . ALA A 1 82 ? -8.152 7.276 8.748 1.00 93.75 82 ALA A O 1
ATOM 607 N N . LYS A 1 83 ? -9.444 7.657 6.973 1.00 94.12 83 LYS A N 1
ATOM 608 C CA . LYS A 1 83 ? -9.095 9.081 6.875 1.00 94.12 83 LYS A CA 1
ATOM 609 C C . LYS A 1 83 ? -9.772 9.898 7.966 1.00 94.12 83 LYS A C 1
ATOM 611 O O . LYS A 1 83 ? -9.106 10.713 8.602 1.00 94.12 83 LYS A O 1
ATOM 616 N N . THR A 1 84 ? -11.062 9.665 8.209 1.00 95.88 84 THR A N 1
ATOM 617 C CA . THR A 1 84 ? -11.813 10.322 9.293 1.00 95.88 84 THR A CA 1
ATOM 618 C C . THR A 1 84 ? -11.172 10.032 10.643 1.00 95.88 84 THR A C 1
ATOM 620 O O . THR A 1 84 ? -10.985 10.931 11.463 1.00 95.88 84 THR A O 1
ATOM 623 N N . CYS A 1 85 ? -10.771 8.783 10.863 1.00 95.62 85 CYS A N 1
ATOM 624 C CA . CYS A 1 85 ? -10.020 8.420 12.043 1.00 95.62 85 CYS A CA 1
ATOM 625 C C . CYS A 1 85 ? -8.574 8.911 11.968 1.00 95.62 85 CYS A C 1
ATOM 627 O O . CYS A 1 85 ? -8.010 9.189 13.008 1.00 95.62 85 CYS A O 1
ATOM 629 N N . GLY A 1 86 ? -7.943 9.106 10.816 1.00 94.19 86 GLY A N 1
ATOM 630 C CA . GLY A 1 86 ? -6.514 9.430 10.710 1.00 94.19 86 GLY A CA 1
ATOM 631 C C . GLY A 1 86 ? -5.606 8.196 10.859 1.00 94.19 86 GLY A C 1
ATOM 632 O O . GLY A 1 86 ? -4.498 8.295 11.381 1.00 94.19 86 GLY A O 1
ATOM 633 N N . ILE A 1 87 ? -6.114 7.006 10.547 1.00 92.69 87 ILE A N 1
ATOM 634 C CA . ILE A 1 87 ? -5.398 5.723 10.602 1.00 92.69 87 ILE A CA 1
ATOM 635 C C . ILE A 1 87 ? -5.029 5.205 9.219 1.00 92.69 87 ILE A C 1
ATOM 637 O O . ILE A 1 87 ? -4.820 4.008 9.052 1.00 92.69 87 ILE A O 1
ATOM 641 N N . CYS A 1 88 ? -4.936 6.075 8.210 1.00 91.00 88 CYS A N 1
ATOM 642 C CA . CYS A 1 88 ? -4.535 5.616 6.884 1.00 91.00 88 CYS A CA 1
ATOM 643 C C . CYS A 1 88 ? -3.194 4.874 6.929 1.00 91.00 88 CYS A C 1
ATOM 645 O O . CYS A 1 88 ? -3.068 3.890 6.226 1.00 91.00 88 CYS A O 1
ATOM 647 N N . CYS A 1 89 ? -2.252 5.239 7.806 1.00 87.19 89 CYS A N 1
ATOM 648 C CA . CYS A 1 89 ? -0.966 4.545 7.918 1.00 87.19 89 CYS A CA 1
ATOM 649 C C . CYS A 1 89 ? -1.052 3.084 8.406 1.00 87.19 89 CYS A C 1
ATOM 651 O O . CYS A 1 89 ? -0.044 2.401 8.392 1.00 87.19 89 CYS A O 1
ATOM 653 N N . GLU A 1 90 ? -2.209 2.602 8.863 1.00 87.69 90 GLU A N 1
ATOM 654 C CA . GLU A 1 90 ? -2.392 1.198 9.273 1.00 87.69 90 GLU A CA 1
ATOM 655 C C . GLU A 1 90 ? -2.896 0.317 8.131 1.00 87.69 90 GLU A C 1
ATOM 657 O O . GLU A 1 90 ? -2.927 -0.908 8.237 1.00 87.69 90 GLU A O 1
ATOM 662 N N . GLN A 1 91 ? -3.321 0.939 7.034 1.00 81.94 91 GLN A N 1
ATOM 663 C CA . GLN A 1 91 ? -3.684 0.227 5.823 1.00 81.94 91 GLN A CA 1
ATOM 664 C C . GLN A 1 91 ? -2.392 -0.251 5.135 1.00 81.94 91 GLN A C 1
ATOM 666 O O . GLN A 1 91 ? -1.462 0.553 5.001 1.00 81.94 91 GLN A O 1
ATOM 671 N N . PRO A 1 92 ? -2.309 -1.513 4.669 1.00 75.31 92 PRO A N 1
ATOM 672 C CA . PRO A 1 92 ? -1.085 -2.099 4.105 1.00 75.31 92 PRO A CA 1
ATOM 673 C C . PRO A 1 92 ? -0.409 -1.262 3.011 1.00 75.31 92 PRO A C 1
ATOM 675 O O . PRO A 1 92 ? 0.799 -1.323 2.805 1.00 75.31 92 PRO A O 1
ATOM 678 N N . GLU A 1 93 ? -1.194 -0.475 2.290 1.00 72.19 93 GLU A N 1
ATOM 679 C CA . GLU A 1 93 ? -0.768 0.362 1.174 1.00 72.19 93 GLU A CA 1
ATOM 680 C C . GLU A 1 93 ? -0.098 1.672 1.605 1.00 72.19 93 GLU A C 1
ATOM 682 O O . GLU A 1 93 ? 0.610 2.328 0.834 1.00 72.19 93 GLU A O 1
ATOM 687 N N . TYR A 1 94 ? -0.368 2.081 2.836 1.00 79.50 94 TYR A N 1
ATOM 688 C CA . TYR A 1 94 ? -0.029 3.380 3.392 1.00 79.50 94 TYR A CA 1
ATOM 689 C C . TYR A 1 94 ? 0.800 3.258 4.682 1.00 79.50 94 TYR A C 1
ATOM 691 O O . TYR A 1 94 ? 1.239 4.280 5.213 1.00 79.50 94 TYR A O 1
ATOM 699 N N . ASP A 1 95 ? 1.050 2.032 5.152 1.00 82.19 95 ASP A N 1
ATOM 700 C CA . ASP A 1 95 ? 2.002 1.704 6.212 1.00 82.19 95 ASP A CA 1
ATOM 701 C C . ASP A 1 95 ? 3.432 1.768 5.671 1.00 82.19 95 ASP A C 1
ATOM 703 O O . ASP A 1 95 ? 3.992 0.807 5.139 1.00 82.19 95 ASP A O 1
ATOM 707 N N . CYS A 1 96 ? 4.014 2.963 5.725 1.00 80.06 96 CYS A N 1
ATOM 708 C CA . CYS A 1 96 ? 5.378 3.191 5.288 1.00 80.06 96 CYS A CA 1
ATOM 709 C C . CYS A 1 96 ? 6.168 4.018 6.301 1.00 80.06 96 CYS A C 1
ATOM 711 O O . CYS A 1 96 ? 5.617 4.842 7.031 1.00 80.06 96 CYS A O 1
ATOM 713 N N . VAL A 1 97 ? 7.488 3.836 6.285 1.00 83.81 97 VAL A N 1
ATOM 714 C CA . VAL A 1 97 ? 8.444 4.597 7.096 1.00 83.81 97 VAL A CA 1
ATOM 715 C C . VAL A 1 97 ? 9.407 5.370 6.203 1.00 83.81 97 VAL A C 1
ATOM 717 O O . VAL A 1 97 ? 9.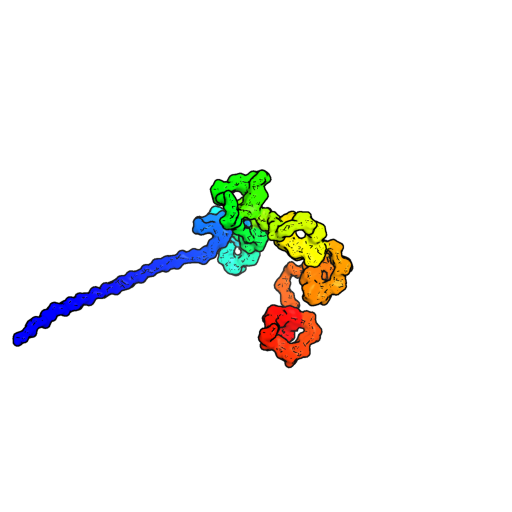676 4.979 5.064 1.00 83.81 97 VAL A O 1
ATOM 720 N N . ASP A 1 98 ? 9.948 6.469 6.724 1.00 86.12 98 ASP A N 1
ATOM 721 C CA . ASP A 1 98 ? 11.030 7.181 6.049 1.00 86.12 98 ASP A CA 1
ATOM 722 C C . ASP A 1 98 ? 12.312 6.336 6.048 1.00 86.12 98 ASP A C 1
ATOM 724 O O . ASP A 1 98 ? 12.597 5.589 6.987 1.00 86.12 98 ASP A O 1
ATOM 728 N N . SER A 1 99 ? 13.100 6.443 4.978 1.00 86.19 99 SER A N 1
ATOM 729 C CA . SER A 1 99 ? 14.327 5.665 4.830 1.00 86.19 99 SER A CA 1
ATOM 730 C C . SER A 1 99 ? 15.385 6.139 5.835 1.00 86.19 99 SER A C 1
ATOM 732 O O . SER A 1 99 ? 15.783 7.306 5.788 1.00 86.19 99 SER A O 1
ATOM 734 N N . PRO A 1 100 ? 15.931 5.259 6.696 1.00 81.06 100 PRO A N 1
ATOM 735 C CA . PRO A 1 100 ? 16.959 5.644 7.667 1.00 81.06 100 PRO A CA 1
ATOM 736 C C . PRO A 1 100 ? 18.287 6.030 6.998 1.00 81.06 100 PRO A C 1
ATOM 738 O O . PRO A 1 100 ? 19.126 6.685 7.607 1.00 81.06 100 PRO A O 1
ATOM 741 N N . SER A 1 101 ? 18.481 5.639 5.736 1.00 80.00 101 SER A N 1
ATOM 742 C CA . SER A 1 101 ? 19.650 5.984 4.918 1.00 80.00 101 SER A CA 1
ATOM 743 C C . SER A 1 101 ? 19.367 7.129 3.941 1.00 80.00 101 SER A C 1
ATOM 745 O O . SER A 1 101 ? 20.085 7.290 2.953 1.00 80.00 101 SER A O 1
ATOM 747 N N . ALA A 1 102 ? 18.302 7.903 4.165 1.00 79.50 102 ALA A N 1
ATOM 748 C CA . ALA A 1 102 ? 17.973 9.042 3.324 1.00 79.50 102 ALA A CA 1
ATOM 749 C C . ALA A 1 102 ? 19.117 10.078 3.329 1.00 79.50 102 ALA A C 1
ATOM 751 O O . ALA A 1 102 ? 19.532 10.529 4.397 1.00 79.50 102 ALA A O 1
ATOM 752 N N . PRO A 1 103 ? 19.582 10.552 2.157 1.00 83.69 103 PRO A N 1
ATOM 753 C CA . PRO A 1 103 ? 20.530 11.668 2.079 1.00 83.69 103 PRO A CA 1
ATOM 754 C C . PRO A 1 103 ? 19.877 13.023 2.422 1.00 83.69 103 PRO A C 1
ATOM 756 O O . PRO A 1 103 ? 20.521 14.067 2.348 1.00 83.69 103 PRO A O 1
ATOM 759 N N . ILE A 1 104 ? 18.584 13.023 2.758 1.00 87.38 104 ILE A N 1
ATOM 760 C CA . ILE A 1 104 ? 17.755 14.197 2.996 1.00 87.38 104 ILE A CA 1
ATOM 761 C C . ILE A 1 104 ? 17.061 14.085 4.354 1.00 87.38 104 ILE A C 1
ATOM 763 O O . ILE A 1 104 ? 16.496 13.053 4.698 1.00 87.38 104 ILE A O 1
ATOM 767 N N . ASN A 1 105 ? 17.068 15.173 5.127 1.00 90.56 105 ASN A N 1
ATOM 768 C CA . ASN A 1 105 ? 16.275 15.250 6.350 1.00 90.56 105 ASN A CA 1
ATOM 769 C C . ASN A 1 105 ? 14.805 15.501 5.983 1.00 90.56 105 ASN A C 1
ATOM 771 O O . ASN A 1 105 ? 14.459 16.610 5.558 1.00 90.56 105 ASN A O 1
ATOM 775 N N . CYS A 1 106 ? 13.966 14.477 6.140 1.00 88.88 106 CYS A N 1
ATOM 776 C CA . CYS A 1 106 ? 12.558 14.504 5.752 1.00 88.88 106 CYS A CA 1
ATOM 777 C C . CYS A 1 106 ? 11.774 15.619 6.458 1.00 88.88 106 CYS A C 1
ATOM 779 O O . CYS A 1 106 ? 11.092 16.412 5.804 1.00 88.88 106 CYS A O 1
ATOM 781 N N . THR A 1 107 ? 11.937 15.759 7.776 1.00 88.88 107 THR A N 1
ATOM 782 C CA . THR A 1 107 ? 11.216 16.746 8.594 1.00 88.88 107 THR A CA 1
ATOM 783 C C . THR A 1 107 ? 11.547 18.186 8.205 1.00 88.88 107 THR A C 1
ATOM 785 O O . THR A 1 107 ? 10.645 19.014 8.076 1.00 88.88 107 THR A O 1
ATOM 788 N N . SER A 1 108 ? 12.823 18.490 7.961 1.00 90.31 108 SER A N 1
ATOM 789 C CA . SER A 1 108 ? 13.280 19.842 7.601 1.00 90.31 108 SER A CA 1
ATOM 790 C C . SER A 1 108 ? 12.976 20.223 6.150 1.00 90.31 108 SER A C 1
ATOM 792 O O . SER A 1 108 ? 13.011 21.402 5.790 1.00 90.31 108 SER A O 1
ATOM 794 N N . ASN A 1 109 ? 12.682 19.244 5.291 1.00 90.62 109 ASN A N 1
ATOM 795 C CA . ASN A 1 109 ? 12.514 19.448 3.853 1.00 90.62 109 ASN A CA 1
ATOM 796 C C . ASN A 1 109 ? 11.111 19.097 3.338 1.00 90.62 109 ASN A C 1
ATOM 798 O O . ASN A 1 109 ? 10.936 18.871 2.142 1.00 90.62 109 ASN A O 1
ATOM 802 N N . LYS A 1 110 ? 10.089 19.165 4.204 1.00 89.81 110 LYS A N 1
ATOM 803 C CA . LYS A 1 110 ? 8.670 18.956 3.846 1.00 89.81 110 LYS A CA 1
ATOM 804 C C . LYS A 1 110 ? 8.203 19.743 2.613 1.00 89.81 110 LYS A C 1
ATOM 806 O O . LYS A 1 110 ? 7.361 19.267 1.862 1.00 89.81 110 LYS A O 1
ATOM 811 N N . ARG A 1 111 ? 8.786 20.918 2.341 1.00 90.75 111 ARG A N 1
ATOM 812 C CA . ARG A 1 111 ? 8.486 21.726 1.139 1.00 90.75 111 ARG A CA 1
ATOM 813 C C . ARG A 1 111 ? 8.712 20.987 -0.188 1.00 90.75 111 ARG A C 1
ATOM 815 O O . ARG A 1 111 ? 8.123 21.361 -1.196 1.00 90.75 111 ARG A O 1
ATOM 822 N N . PHE A 1 112 ? 9.563 19.961 -0.207 1.00 90.44 112 PHE A N 1
ATOM 823 C CA . PHE A 1 112 ? 9.842 19.182 -1.412 1.00 90.44 112 PHE A CA 1
ATOM 824 C C . PHE A 1 112 ? 8.826 18.067 -1.671 1.00 90.44 112 PHE A C 1
ATOM 826 O O . PHE A 1 112 ? 8.804 17.543 -2.781 1.00 90.44 112 PHE A O 1
ATOM 833 N N . CYS A 1 113 ? 7.955 17.741 -0.709 1.00 89.00 113 CYS A N 1
ATOM 834 C CA . CYS A 1 113 ? 6.902 16.740 -0.899 1.00 89.00 113 CYS A CA 1
ATOM 835 C C . CYS A 1 113 ? 5.979 17.102 -2.079 1.00 89.00 113 CYS A C 1
ATOM 837 O O . CYS A 1 113 ? 5.620 16.240 -2.876 1.00 89.00 113 CYS A O 1
ATOM 839 N N . SER A 1 114 ? 5.677 18.393 -2.248 1.00 87.38 114 SER A N 1
ATOM 840 C CA . SER A 1 114 ? 4.818 18.912 -3.326 1.00 87.38 114 SER A CA 1
ATOM 841 C C . SER A 1 114 ? 5.598 19.525 -4.498 1.00 87.38 114 SER A C 1
ATOM 843 O O . SER A 1 114 ? 5.012 20.197 -5.345 1.00 87.38 114 SER A O 1
ATOM 845 N N . ASN A 1 115 ? 6.924 19.359 -4.546 1.00 86.19 115 ASN A N 1
ATOM 846 C CA . ASN A 1 115 ? 7.753 19.915 -5.613 1.00 86.19 115 ASN A CA 1
ATOM 847 C C . ASN A 1 115 ? 7.926 18.892 -6.738 1.00 86.19 115 ASN A C 1
ATOM 849 O O . ASN A 1 115 ? 8.626 17.910 -6.538 1.00 86.19 115 ASN A O 1
ATOM 853 N N . GLY A 1 116 ? 7.393 19.158 -7.933 1.00 75.88 116 GLY A N 1
ATOM 854 C CA . GLY A 1 116 ? 7.383 18.185 -9.037 1.00 75.88 116 GLY A CA 1
ATOM 855 C C . GLY A 1 116 ? 8.744 17.576 -9.417 1.00 75.88 116 GLY A C 1
ATOM 856 O O . GLY A 1 116 ? 8.783 16.428 -9.846 1.00 75.88 116 GLY A O 1
ATOM 857 N N . ASN A 1 117 ? 9.862 18.281 -9.201 1.00 83.19 117 ASN A N 1
ATOM 858 C CA . ASN A 1 117 ? 11.200 17.728 -9.452 1.00 83.19 117 ASN A CA 1
ATOM 859 C C . ASN A 1 117 ? 11.694 16.814 -8.319 1.00 83.19 117 ASN A C 1
ATOM 861 O O . ASN A 1 117 ? 12.465 15.890 -8.565 1.00 83.19 117 ASN A O 1
ATOM 865 N N . TRP A 1 118 ? 11.269 17.066 -7.080 1.00 85.56 118 TRP A N 1
ATOM 866 C CA . TRP A 1 118 ? 11.707 16.326 -5.895 1.00 85.56 118 TRP A CA 1
ATOM 867 C C . TRP A 1 118 ? 10.679 15.323 -5.376 1.00 85.56 118 TRP A C 1
ATOM 869 O O . TRP A 1 118 ? 11.056 14.473 -4.575 1.00 85.56 118 TRP A O 1
ATOM 879 N N . THR A 1 119 ? 9.427 15.351 -5.840 1.00 83.94 119 THR A N 1
ATOM 880 C CA . THR A 1 119 ? 8.358 14.453 -5.378 1.00 83.94 119 THR A CA 1
ATOM 881 C C . THR A 1 119 ? 8.770 12.988 -5.493 1.00 83.94 119 THR A C 1
ATOM 883 O O . THR A 1 119 ? 8.548 12.239 -4.555 1.00 83.94 119 THR A O 1
ATOM 886 N N . THR A 1 120 ? 9.473 12.583 -6.556 1.00 80.00 120 THR A N 1
ATOM 887 C CA . THR A 1 120 ? 9.974 11.202 -6.703 1.00 80.00 120 THR A CA 1
ATOM 888 C C . THR A 1 120 ? 11.025 10.838 -5.650 1.00 80.00 120 THR A C 1
ATOM 890 O O . THR A 1 120 ? 10.995 9.744 -5.095 1.00 80.00 120 THR A O 1
ATOM 893 N N . VAL A 1 121 ? 11.951 11.754 -5.347 1.00 84.56 121 VAL A N 1
ATOM 894 C CA . VAL A 1 121 ? 12.998 11.548 -4.331 1.00 84.56 121 VAL A CA 1
ATOM 895 C C . VAL A 1 121 ? 12.380 11.531 -2.934 1.00 84.56 121 VAL A C 1
ATOM 897 O O . VAL A 1 121 ? 12.709 10.682 -2.111 1.00 84.56 121 VAL A O 1
ATOM 900 N N . MET A 1 122 ? 11.451 12.447 -2.673 1.00 87.81 122 MET A N 1
ATOM 901 C CA . MET A 1 122 ? 10.741 12.545 -1.405 1.00 87.81 122 MET A CA 1
ATOM 902 C C . MET A 1 122 ? 9.802 11.364 -1.189 1.00 87.81 122 MET A C 1
ATOM 904 O O . MET A 1 122 ? 9.736 10.855 -0.083 1.00 87.81 122 MET A O 1
ATOM 908 N N . ALA A 1 123 ? 9.139 10.870 -2.229 1.00 85.38 123 ALA A N 1
ATOM 909 C CA . ALA A 1 123 ? 8.404 9.620 -2.161 1.00 85.38 123 ALA A CA 1
ATOM 910 C C . ALA A 1 123 ? 9.359 8.463 -1.846 1.00 85.38 123 ALA A C 1
ATOM 912 O O . ALA A 1 123 ? 9.102 7.690 -0.941 1.00 85.38 123 ALA A O 1
ATOM 913 N N . GLN A 1 124 ? 10.509 8.366 -2.510 1.00 82.38 124 GLN A N 1
ATOM 914 C CA . GLN A 1 124 ? 11.442 7.261 -2.281 1.00 82.38 124 GLN A CA 1
ATOM 915 C C . GLN A 1 124 ? 12.053 7.239 -0.867 1.00 82.38 124 GLN A C 1
ATOM 917 O O . GLN A 1 124 ? 12.199 6.167 -0.280 1.00 82.38 124 GLN A O 1
ATOM 922 N N . TYR A 1 125 ? 12.474 8.392 -0.344 1.00 87.19 125 TYR A N 1
ATOM 923 C CA . TYR A 1 125 ? 13.240 8.471 0.907 1.00 87.19 125 TYR A CA 1
ATOM 924 C C . TYR A 1 125 ? 12.437 8.989 2.101 1.00 87.19 125 TYR A C 1
ATOM 926 O O . TYR A 1 125 ? 12.786 8.668 3.232 1.00 87.19 125 TYR A O 1
ATOM 934 N N . CYS A 1 126 ? 11.379 9.760 1.859 1.00 89.69 126 CYS A N 1
ATOM 935 C CA . CYS A 1 126 ? 10.540 10.393 2.876 1.00 89.69 126 CYS A CA 1
ATOM 936 C C . CYS A 1 126 ? 9.030 10.116 2.694 1.00 89.69 126 CYS A C 1
ATOM 938 O O . CYS A 1 126 ? 8.221 11.051 2.805 1.00 89.69 126 CYS A O 1
ATOM 940 N N . PRO A 1 127 ? 8.605 8.885 2.350 1.00 86.50 127 PRO A N 1
ATOM 941 C CA . PRO A 1 127 ? 7.209 8.640 2.020 1.00 86.50 127 PRO A CA 1
ATOM 942 C C . PRO A 1 127 ? 6.256 8.838 3.199 1.00 86.50 127 PRO A C 1
ATOM 944 O O . PRO A 1 127 ? 5.136 9.296 2.976 1.00 86.50 127 PRO A O 1
ATOM 947 N N . ALA A 1 128 ? 6.678 8.565 4.435 1.00 85.38 128 ALA A N 1
ATOM 948 C CA . ALA A 1 128 ? 5.830 8.735 5.612 1.00 85.38 128 ALA A CA 1
ATOM 949 C C . ALA A 1 128 ? 5.652 10.224 5.921 1.00 85.38 128 ALA A C 1
ATOM 951 O O . ALA A 1 128 ? 4.531 10.723 6.056 1.00 85.38 128 ALA A O 1
ATOM 952 N N . THR A 1 129 ? 6.763 10.967 5.930 1.00 88.12 129 THR A N 1
ATOM 953 C CA . THR A 1 129 ? 6.750 12.419 6.152 1.00 88.12 129 THR A CA 1
ATOM 954 C C . THR A 1 129 ? 6.017 13.179 5.054 1.00 88.12 129 THR A C 1
ATOM 956 O O . THR A 1 129 ? 5.420 14.216 5.335 1.00 88.12 129 THR A O 1
ATOM 959 N N . CYS A 1 130 ? 6.034 12.699 3.813 1.00 88.06 130 CYS A N 1
ATOM 960 C CA . CYS A 1 130 ? 5.306 13.343 2.725 1.00 88.06 130 CYS A CA 1
ATOM 961 C C . CYS A 1 130 ? 3.879 12.823 2.532 1.00 88.06 130 CYS A C 1
ATOM 963 O O . CYS A 1 130 ? 3.147 13.395 1.728 1.00 88.06 130 CYS A O 1
ATOM 965 N N . GLY A 1 131 ? 3.474 11.758 3.234 1.00 85.06 131 GLY A N 1
ATOM 966 C CA . GLY A 1 131 ? 2.211 11.072 2.952 1.00 85.06 131 GLY A CA 1
ATOM 967 C C . GLY A 1 131 ? 2.178 10.501 1.531 1.00 85.06 131 GLY A C 1
ATOM 968 O O . GLY A 1 131 ? 1.136 10.475 0.894 1.00 85.06 131 GLY A O 1
ATOM 969 N N . LEU A 1 132 ? 3.331 10.086 1.008 1.00 84.88 132 LEU A N 1
ATOM 970 C CA . LEU A 1 132 ? 3.514 9.561 -0.344 1.00 84.88 132 LEU A CA 1
ATOM 971 C C . LEU A 1 132 ? 3.794 8.054 -0.321 1.00 84.88 132 LEU A C 1
ATOM 973 O O . LEU A 1 132 ? 4.452 7.548 -1.220 1.00 84.88 132 LEU A O 1
ATOM 977 N N . CYS A 1 133 ? 3.305 7.321 0.683 1.00 79.12 133 CYS A N 1
ATOM 978 C CA . CYS A 1 133 ? 3.540 5.880 0.843 1.00 79.12 133 CYS A CA 1
ATOM 979 C C . CYS A 1 133 ? 3.251 5.060 -0.422 1.00 79.12 133 CYS A C 1
ATOM 981 O O . CYS A 1 133 ? 4.073 4.230 -0.807 1.00 79.12 133 CYS A O 1
ATOM 983 N N . LEU A 1 134 ? 2.175 5.376 -1.149 1.00 75.31 134 LEU A N 1
ATOM 984 C CA . LEU A 1 134 ? 1.856 4.739 -2.435 1.00 75.31 134 LEU A CA 1
ATOM 985 C C . LEU A 1 134 ? 2.892 5.017 -3.537 1.00 75.31 134 LEU A C 1
ATOM 987 O O . LEU A 1 134 ? 3.122 4.189 -4.414 1.00 75.31 134 LEU A O 1
ATOM 991 N N . GLN A 1 135 ? 3.511 6.197 -3.512 1.00 72.06 135 GLN A N 1
ATOM 992 C CA . GLN A 1 135 ? 4.537 6.600 -4.476 1.00 72.06 135 GLN A CA 1
ATOM 993 C C . GLN A 1 135 ? 5.948 6.197 -4.026 1.00 72.06 135 GLN A C 1
ATOM 995 O O . GLN A 1 135 ? 6.849 6.103 -4.851 1.00 72.06 135 GLN A O 1
ATOM 1000 N N . GLY A 1 136 ? 6.167 5.992 -2.729 1.00 62.25 136 GLY A N 1
ATOM 1001 C CA . GLY A 1 136 ? 7.469 5.662 -2.156 1.00 62.25 136 GLY A CA 1
ATOM 1002 C C . GLY A 1 136 ? 7.768 4.181 -2.062 1.00 62.25 136 GLY A C 1
ATOM 1003 O O . GLY A 1 136 ? 8.913 3.766 -2.234 1.00 62.25 136 GLY A O 1
ATOM 1004 N N . SER A 1 137 ? 6.725 3.376 -1.862 1.00 61.91 137 SER A N 1
ATOM 1005 C CA . SER A 1 137 ? 6.769 1.922 -2.055 1.00 61.91 137 SER A CA 1
ATOM 1006 C C . SER A 1 137 ? 6.959 1.540 -3.529 1.00 61.91 137 SER A C 1
ATOM 1008 O O . SER A 1 137 ? 7.428 0.446 -3.831 1.00 61.91 137 SER A O 1
ATOM 1010 N N . CYS A 1 138 ? 6.674 2.462 -4.455 1.00 68.06 138 CYS A N 1
ATOM 1011 C CA . CYS A 1 138 ? 6.936 2.335 -5.886 1.00 68.06 138 CYS A CA 1
ATOM 1012 C C . CYS A 1 138 ? 8.440 2.449 -6.197 1.00 68.06 138 CYS A C 1
ATOM 1014 O O . CYS A 1 138 ? 8.928 3.420 -6.786 1.00 68.06 138 CYS A O 1
ATOM 1016 N N . LYS A 1 139 ? 9.202 1.431 -5.807 1.00 73.50 139 LYS A N 1
ATOM 1017 C CA . LYS A 1 139 ? 10.599 1.265 -6.201 1.00 73.50 139 LYS A CA 1
ATOM 1018 C C . LYS A 1 139 ? 10.824 -0.131 -6.756 1.00 73.50 139 LYS A C 1
ATOM 1020 O O . LYS A 1 139 ? 10.132 -1.084 -6.415 1.00 73.50 139 LYS A O 1
ATOM 1025 N N . ASP A 1 140 ? 11.830 -0.229 -7.606 1.00 79.88 140 ASP A N 1
ATOM 1026 C CA . ASP A 1 140 ? 12.398 -1.511 -7.979 1.00 79.88 140 ASP A CA 1
ATOM 1027 C C . ASP A 1 140 ? 13.400 -1.908 -6.892 1.00 79.88 140 ASP A C 1
ATOM 1029 O O . ASP A 1 140 ? 14.356 -1.182 -6.619 1.00 79.88 140 ASP A O 1
ATOM 1033 N N . GLU A 1 141 ? 13.140 -3.023 -6.218 1.00 78.50 141 GLU A N 1
ATOM 1034 C CA . GLU A 1 141 ? 14.010 -3.593 -5.187 1.00 78.50 141 GLU A CA 1
ATOM 1035 C C . GLU A 1 141 ? 15.045 -4.556 -5.770 1.00 78.50 141 GLU A C 1
ATOM 1037 O O . GLU A 1 141 ? 16.113 -4.747 -5.187 1.00 78.50 141 GLU A O 1
ATOM 1042 N N . ALA A 1 142 ? 14.729 -5.194 -6.899 1.00 80.19 142 ALA A N 1
ATOM 1043 C CA . ALA A 1 142 ? 15.662 -6.059 -7.601 1.00 80.19 142 ALA A CA 1
ATOM 1044 C C . ALA A 1 142 ? 16.575 -5.245 -8.539 1.00 80.19 142 ALA A C 1
ATOM 1046 O O . ALA A 1 142 ? 16.143 -4.264 -9.155 1.00 80.19 142 ALA A O 1
ATOM 1047 N N . PRO A 1 143 ? 17.850 -5.646 -8.691 1.00 80.44 143 PRO A N 1
ATOM 1048 C CA . PRO A 1 143 ? 18.703 -5.074 -9.719 1.00 80.44 143 PRO A CA 1
ATOM 1049 C C . PRO A 1 143 ? 18.149 -5.419 -11.105 1.00 80.44 143 PRO A C 1
ATOM 1051 O O . PRO A 1 143 ? 17.535 -6.465 -11.306 1.00 80.44 143 PRO A O 1
ATOM 1054 N N . SER A 1 144 ? 18.408 -4.549 -12.080 1.00 85.69 144 SER A N 1
ATOM 1055 C CA . SER A 1 144 ? 18.088 -4.806 -13.490 1.00 85.69 144 SER A CA 1
ATOM 1056 C C . SER A 1 144 ? 16.599 -4.988 -13.808 1.00 85.69 144 SER A C 1
ATOM 1058 O O . SER A 1 144 ? 16.285 -5.539 -14.859 1.00 85.69 144 SER A O 1
ATOM 1060 N N . CYS A 1 145 ? 15.676 -4.495 -12.973 1.00 84.25 145 CYS A N 1
ATOM 1061 C CA . CYS A 1 145 ? 14.239 -4.562 -13.266 1.00 84.25 145 CYS A CA 1
ATOM 1062 C C . CYS A 1 145 ? 13.900 -4.050 -14.672 1.00 84.25 145 CYS A C 1
ATOM 1064 O O . CYS A 1 145 ? 13.187 -4.730 -15.404 1.00 84.25 145 CYS A O 1
ATOM 1066 N N . THR A 1 146 ? 14.516 -2.946 -15.110 1.00 88.25 146 THR A N 1
ATOM 1067 C CA . THR A 1 146 ? 14.355 -2.387 -16.464 1.00 88.25 146 THR A CA 1
ATOM 1068 C C . THR A 1 146 ? 14.724 -3.360 -17.588 1.00 88.25 146 THR A C 1
ATOM 1070 O O . THR A 1 146 ? 14.117 -3.313 -18.654 1.00 88.25 146 THR A O 1
ATOM 1073 N N . GLN A 1 147 ? 15.683 -4.263 -17.364 1.00 90.50 147 GLN A N 1
ATOM 1074 C CA . GLN A 1 147 ? 16.085 -5.284 -18.341 1.00 90.50 147 GLN A CA 1
ATOM 1075 C C . GLN A 1 147 ? 15.060 -6.417 -18.435 1.00 90.50 147 GLN A C 1
ATOM 1077 O O . GLN A 1 147 ? 14.904 -7.028 -19.489 1.00 90.50 147 GLN A O 1
ATOM 1082 N N . PHE A 1 148 ? 14.340 -6.681 -17.344 1.00 87.31 148 PHE A N 1
ATOM 1083 C CA . PHE A 1 148 ? 13.339 -7.739 -17.250 1.00 87.31 148 PHE A CA 1
ATOM 1084 C C . PHE A 1 148 ? 11.907 -7.209 -17.344 1.00 87.31 148 PHE A C 1
ATOM 1086 O O . PHE A 1 148 ? 10.978 -7.924 -16.989 1.00 87.31 148 PHE A O 1
ATOM 1093 N N . ALA A 1 149 ? 11.695 -5.993 -17.854 1.00 85.25 149 ALA A N 1
ATOM 1094 C CA . ALA A 1 149 ? 10.367 -5.382 -17.951 1.00 85.25 149 ALA A CA 1
ATOM 1095 C C . ALA A 1 149 ? 9.338 -6.262 -18.695 1.00 85.25 149 ALA A C 1
ATOM 1097 O O . ALA A 1 149 ? 8.163 -6.285 -18.343 1.00 85.25 149 ALA A O 1
ATOM 1098 N N . SER A 1 150 ? 9.774 -7.068 -19.669 1.00 87.06 150 SER A N 1
ATOM 1099 C CA . SER A 1 150 ? 8.907 -8.028 -20.373 1.00 87.06 150 SER A CA 1
ATOM 1100 C C . SER A 1 150 ? 8.376 -9.166 -19.487 1.00 87.06 150 SER A C 1
ATOM 1102 O O . SER A 1 150 ? 7.425 -9.849 -19.862 1.00 87.06 150 SER A O 1
ATOM 1104 N N . MET A 1 151 ? 8.957 -9.375 -18.304 1.00 85.75 151 MET A N 1
ATOM 1105 C CA . MET A 1 151 ? 8.547 -10.401 -17.340 1.00 85.75 151 MET A CA 1
ATOM 1106 C C . MET A 1 151 ? 7.436 -9.928 -16.400 1.00 85.75 151 MET A C 1
ATOM 1108 O O . MET A 1 151 ? 6.887 -10.741 -15.660 1.00 85.75 151 MET A O 1
ATOM 1112 N N . CYS A 1 152 ? 7.074 -8.642 -16.437 1.00 82.62 152 CYS A N 1
ATOM 1113 C CA . CYS A 1 152 ? 6.054 -8.046 -15.572 1.00 82.62 152 CYS A CA 1
ATOM 1114 C C . CYS A 1 152 ? 4.666 -8.688 -15.704 1.00 82.62 152 CYS A C 1
ATOM 1116 O O . CYS A 1 152 ? 3.876 -8.635 -14.766 1.00 82.62 152 CYS A O 1
ATOM 1118 N N . GLU A 1 153 ? 4.382 -9.317 -16.843 1.00 80.25 153 GLU A N 1
ATOM 1119 C CA . GLU A 1 153 ? 3.100 -9.968 -17.139 1.00 80.25 153 GLU A CA 1
ATOM 1120 C C . GLU A 1 153 ? 3.232 -11.492 -17.300 1.00 80.25 153 GLU A C 1
ATOM 1122 O O . GLU A 1 153 ? 2.259 -12.184 -17.601 1.00 80.25 153 GLU A O 1
ATOM 1127 N N . ASN A 1 154 ? 4.438 -12.034 -17.096 1.00 83.38 154 ASN A N 1
ATOM 1128 C CA . ASN A 1 154 ? 4.705 -13.462 -17.204 1.00 83.38 154 ASN A CA 1
ATOM 1129 C C . ASN A 1 154 ? 4.335 -14.162 -15.900 1.00 83.38 154 ASN A C 1
ATOM 1131 O O . ASN A 1 154 ? 4.929 -13.860 -14.873 1.00 83.38 154 ASN A O 1
ATOM 1135 N N . ILE A 1 155 ? 3.451 -15.160 -15.935 1.00 78.44 155 ILE A N 1
ATOM 1136 C CA . ILE A 1 155 ? 2.968 -15.833 -14.720 1.00 78.44 155 ILE A CA 1
ATOM 1137 C C . ILE A 1 155 ? 4.064 -16.336 -13.769 1.00 78.44 155 ILE A C 1
ATOM 1139 O O . ILE A 1 155 ? 3.921 -16.214 -12.556 1.00 78.44 155 ILE A O 1
ATOM 1143 N N . ASN A 1 156 ? 5.178 -16.851 -14.299 1.00 78.50 156 ASN A N 1
ATOM 1144 C CA . ASN A 1 156 ? 6.252 -17.424 -13.483 1.00 78.50 156 ASN A CA 1
ATOM 1145 C C . ASN A 1 156 ? 7.012 -16.353 -12.704 1.00 78.50 156 ASN A C 1
ATOM 1147 O O . ASN A 1 156 ? 7.545 -16.615 -11.628 1.00 78.50 156 ASN A O 1
ATOM 1151 N N . PHE A 1 157 ? 7.054 -15.145 -13.256 1.00 81.81 157 PHE A N 1
ATOM 1152 C CA . PHE A 1 157 ? 7.760 -14.013 -12.683 1.00 81.81 157 PHE A CA 1
ATOM 1153 C C . PHE A 1 157 ? 6.805 -12.946 -12.167 1.00 81.81 157 PHE A C 1
ATOM 1155 O O . PHE A 1 157 ? 7.267 -12.009 -11.539 1.00 81.81 157 PHE A O 1
ATOM 1162 N N . TYR A 1 158 ? 5.493 -13.089 -12.353 1.00 75.00 158 TYR A N 1
ATOM 1163 C CA . TYR A 1 158 ? 4.517 -12.044 -12.075 1.00 75.00 158 TYR A CA 1
ATOM 1164 C C . TYR A 1 158 ? 4.579 -11.600 -10.619 1.00 75.00 158 TYR A C 1
ATOM 1166 O O . TYR A 1 158 ? 4.686 -10.410 -10.346 1.00 75.00 158 TYR A O 1
ATOM 1174 N N . THR A 1 159 ? 4.583 -12.544 -9.673 1.00 72.00 159 THR A N 1
ATOM 1175 C CA . THR A 1 159 ? 4.708 -12.226 -8.245 1.00 72.00 159 THR A CA 1
ATOM 1176 C C . THR A 1 159 ? 6.047 -11.564 -7.938 1.00 72.00 159 THR A C 1
ATOM 1178 O O . THR A 1 159 ? 6.079 -10.537 -7.268 1.00 72.00 159 THR A O 1
ATOM 1181 N N . TYR A 1 160 ? 7.146 -12.104 -8.471 1.00 81.62 160 TYR A N 1
ATOM 1182 C CA . TYR A 1 160 ? 8.485 -11.555 -8.258 1.00 81.62 160 TYR A CA 1
ATOM 1183 C C . TYR A 1 160 ? 8.610 -10.133 -8.816 1.00 81.62 160 TYR A C 1
ATOM 1185 O O . TYR A 1 160 ? 9.040 -9.223 -8.119 1.00 81.62 160 TYR A O 1
ATOM 1193 N N . MET A 1 161 ? 8.184 -9.925 -10.055 1.00 83.56 161 MET A N 1
ATOM 1194 C CA . MET A 1 161 ? 8.247 -8.659 -10.772 1.00 83.56 161 MET A CA 1
ATOM 1195 C C . MET A 1 161 ? 7.276 -7.639 -10.175 1.00 83.56 161 MET A C 1
ATOM 1197 O O . MET A 1 161 ? 7.640 -6.483 -10.003 1.00 83.56 161 MET A O 1
ATOM 1201 N N . SER A 1 162 ? 6.082 -8.056 -9.756 1.00 75.38 162 SER A N 1
ATOM 1202 C CA . SER A 1 162 ? 5.126 -7.161 -9.093 1.00 75.38 162 SER A CA 1
ATOM 1203 C C . SER A 1 162 ? 5.597 -6.724 -7.704 1.00 75.38 162 SER A C 1
ATOM 1205 O O . SER A 1 162 ? 5.323 -5.599 -7.311 1.00 75.38 162 SER A O 1
ATOM 1207 N N . GLN A 1 163 ? 6.318 -7.575 -6.965 1.00 73.62 163 GLN A N 1
ATOM 1208 C CA . GLN A 1 163 ? 6.814 -7.250 -5.619 1.00 73.62 163 GLN A CA 1
ATOM 1209 C C . GLN A 1 163 ? 8.171 -6.541 -5.628 1.00 73.62 163 GLN A C 1
ATOM 1211 O O . GLN A 1 163 ? 8.421 -5.663 -4.812 1.00 73.62 163 GLN A O 1
ATOM 1216 N N . ARG A 1 164 ? 9.072 -6.939 -6.529 1.00 78.69 164 ARG A N 1
ATOM 1217 C CA . ARG A 1 164 ? 10.481 -6.517 -6.530 1.00 78.69 164 ARG A CA 1
ATOM 1218 C C . ARG A 1 164 ? 10.823 -5.588 -7.686 1.00 78.69 164 ARG A C 1
ATOM 1220 O O . ARG A 1 164 ? 11.890 -4.990 -7.659 1.00 78.69 164 ARG A O 1
ATOM 1227 N N . CYS A 1 165 ? 9.937 -5.454 -8.667 1.00 83.00 165 CYS A N 1
ATOM 1228 C CA . CYS A 1 165 ? 10.069 -4.553 -9.810 1.00 83.00 165 CYS A CA 1
ATOM 1229 C C . CYS A 1 165 ? 8.794 -3.714 -10.019 1.00 83.00 165 CYS A C 1
ATOM 1231 O O . CYS A 1 165 ? 8.409 -3.420 -11.153 1.00 83.00 165 CYS A O 1
ATOM 1233 N N . ALA A 1 166 ? 8.109 -3.355 -8.925 1.00 78.31 166 ALA A N 1
ATOM 1234 C CA . ALA A 1 166 ? 6.807 -2.690 -8.954 1.00 78.31 166 ALA A CA 1
ATOM 1235 C C . ALA A 1 166 ? 6.813 -1.407 -9.803 1.00 78.31 166 ALA A C 1
ATOM 1237 O O . ALA A 1 166 ? 5.832 -1.115 -10.491 1.00 78.31 166 ALA A O 1
ATOM 1238 N N . LYS A 1 167 ? 7.934 -0.674 -9.799 1.00 79.81 167 LYS A N 1
ATOM 1239 C CA . LYS A 1 167 ? 8.113 0.549 -10.583 1.00 79.81 167 LYS A CA 1
ATOM 1240 C C . LYS A 1 167 ? 8.281 0.258 -12.064 1.00 79.81 167 LYS A C 1
ATOM 1242 O O . LYS A 1 167 ? 7.549 0.834 -12.866 1.00 79.81 167 LYS A O 1
ATOM 1247 N N . THR A 1 168 ? 9.186 -0.645 -12.433 1.00 85.06 168 THR A N 1
ATOM 1248 C CA . THR A 1 168 ? 9.360 -1.045 -13.837 1.00 85.06 168 THR A CA 1
ATOM 1249 C C . THR A 1 168 ? 8.076 -1.648 -14.410 1.00 85.06 168 THR A C 1
ATOM 1251 O O . THR A 1 168 ? 7.734 -1.386 -15.559 1.00 85.06 168 THR A O 1
ATOM 1254 N N . CYS A 1 169 ? 7.332 -2.411 -13.612 1.00 82.69 169 CYS A N 1
ATOM 1255 C CA . CYS A 1 169 ? 6.102 -3.069 -14.046 1.00 82.69 169 CYS A CA 1
ATOM 1256 C C . CYS A 1 169 ? 4.856 -2.183 -14.022 1.00 82.69 169 CYS A C 1
ATOM 1258 O O . CYS A 1 169 ? 3.761 -2.682 -14.285 1.00 82.69 169 CYS A O 1
ATOM 1260 N N . GLY A 1 170 ? 4.988 -0.900 -13.668 1.00 75.62 170 GLY A N 1
ATOM 1261 C CA . GLY A 1 170 ? 3.853 0.020 -13.581 1.00 75.62 170 GLY A CA 1
ATOM 1262 C C . GLY A 1 170 ? 2.794 -0.412 -12.561 1.00 75.62 170 GLY A C 1
ATOM 1263 O O . GLY A 1 170 ? 1.637 -0.030 -12.684 1.00 75.62 170 GLY A O 1
ATOM 1264 N N . LYS A 1 171 ? 3.170 -1.216 -11.558 1.00 74.75 171 LYS A N 1
ATOM 1265 C CA . LYS A 1 171 ? 2.274 -1.725 -10.502 1.00 74.75 171 LYS A CA 1
ATOM 1266 C C . LYS A 1 171 ? 2.208 -0.794 -9.288 1.00 74.75 171 LYS A C 1
ATOM 1268 O O . LYS A 1 171 ? 1.654 -1.138 -8.248 1.00 74.75 171 LYS A O 1
ATOM 1273 N N . CYS A 1 172 ? 2.759 0.406 -9.419 1.00 69.25 172 CYS A N 1
ATOM 1274 C CA . CYS A 1 172 ? 2.756 1.423 -8.383 1.00 69.25 172 CYS A CA 1
ATOM 1275 C C . CYS A 1 172 ? 1.345 1.926 -8.091 1.00 69.25 172 CYS A C 1
ATOM 1277 O O . CYS A 1 172 ? 0.666 2.421 -8.986 1.00 69.25 172 CYS A O 1
ATOM 1279 N N . GLY A 1 173 ? 0.906 1.783 -6.840 1.00 57.84 173 GLY A N 1
ATOM 1280 C CA . GLY A 1 173 ? -0.466 2.094 -6.432 1.00 57.84 173 GLY A CA 1
ATOM 1281 C C . GLY A 1 173 ? -1.490 1.004 -6.767 1.00 57.84 173 GLY A C 1
ATOM 1282 O O . GLY A 1 173 ? -2.673 1.207 -6.525 1.00 57.84 173 GLY A O 1
ATOM 1283 N N . SER A 1 174 ? -1.059 -0.150 -7.293 1.00 52.25 174 SER A N 1
ATOM 1284 C CA . SER A 1 174 ? -1.899 -1.348 -7.404 1.00 52.25 174 SER A CA 1
ATOM 1285 C C . SER A 1 174 ? -1.700 -2.237 -6.187 1.00 52.25 174 SER A C 1
ATOM 1287 O O . SER A 1 174 ? -1.173 -3.345 -6.255 1.00 52.25 174 SER A O 1
ATOM 1289 N N . SER A 1 175 ? -2.161 -1.746 -5.052 1.00 49.16 175 SER A N 1
ATOM 1290 C CA . SER A 1 175 ? -2.737 -2.604 -4.024 1.00 49.16 175 SER A CA 1
ATOM 1291 C C . SER A 1 175 ? -3.787 -3.437 -4.733 1.00 49.16 175 SER A C 1
ATOM 1293 O O . SER A 1 175 ? -4.667 -2.853 -5.366 1.00 49.16 175 SER A O 1
ATOM 1295 N N . GLY A 1 176 ? -3.583 -4.757 -4.783 1.00 47.38 176 GLY A N 1
ATOM 1296 C CA . GLY A 1 176 ? -4.285 -5.665 -5.689 1.00 47.38 176 GLY A CA 1
ATOM 1297 C C . GLY A 1 176 ? -5.733 -5.245 -5.891 1.00 47.38 176 GLY A C 1
ATOM 1298 O O . GLY A 1 176 ? -6.515 -5.290 -4.947 1.00 47.38 176 GLY A O 1
ATOM 1299 N N . SER A 1 177 ? -6.050 -4.765 -7.099 1.00 40.44 177 SER A N 1
ATOM 1300 C CA . SER A 1 177 ? -7.370 -4.243 -7.415 1.00 40.44 177 SER A CA 1
ATOM 1301 C C . SER A 1 177 ? -8.411 -5.319 -7.133 1.00 40.44 177 SER A C 1
ATOM 1303 O O . SER A 1 177 ? -8.594 -6.264 -7.899 1.00 40.44 177 SER A O 1
ATOM 1305 N N . THR A 1 178 ? -9.099 -5.167 -6.011 1.00 51.12 178 THR A N 1
ATOM 1306 C CA . THR A 1 178 ? -10.371 -5.803 -5.729 1.00 51.12 178 THR A CA 1
ATOM 1307 C C . THR A 1 178 ? -11.385 -5.192 -6.689 1.00 51.12 178 THR A C 1
ATOM 1309 O O . THR A 1 178 ? -11.762 -4.033 -6.548 1.00 51.12 178 THR A O 1
ATOM 1312 N N . GLY A 1 179 ? -11.825 -5.942 -7.704 1.00 52.88 179 GLY A N 1
ATOM 1313 C CA . GLY A 1 179 ? -13.051 -5.545 -8.406 1.00 52.88 179 GLY A CA 1
ATOM 1314 C C . GLY A 1 179 ? -13.307 -6.063 -9.814 1.00 52.88 179 GLY A C 1
ATOM 1315 O O . GLY A 1 179 ? -14.417 -5.886 -10.305 1.00 52.88 179 GLY A O 1
ATOM 1316 N N . SER A 1 180 ? -12.371 -6.716 -10.497 1.00 57.91 180 SER A N 1
ATOM 1317 C CA . SER A 1 180 ? -12.706 -7.375 -11.766 1.00 57.91 180 SER A CA 1
ATOM 1318 C C . SER A 1 180 ? -11.994 -8.702 -11.875 1.00 57.91 180 SER A C 1
ATOM 1320 O O . SER A 1 180 ? -10.770 -8.764 -11.811 1.00 57.91 180 SER A O 1
ATOM 1322 N N . CYS A 1 181 ? -12.774 -9.774 -12.019 1.00 72.81 181 CYS A N 1
ATOM 1323 C CA . CYS A 1 181 ? -12.201 -11.063 -12.342 1.00 72.81 181 CYS A CA 1
ATOM 1324 C C . CYS A 1 181 ? -11.751 -11.046 -13.796 1.00 72.81 181 CYS A C 1
ATOM 1326 O O . CYS A 1 181 ? -12.534 -11.309 -14.705 1.00 72.81 181 CYS A O 1
ATOM 1328 N N . VAL A 1 182 ? -10.491 -10.696 -13.981 1.00 81.31 182 VAL A N 1
ATOM 1329 C CA . VAL A 1 182 ? -9.789 -10.725 -15.254 1.00 81.31 182 VAL A CA 1
ATOM 1330 C C . VAL A 1 182 ? -8.473 -11.458 -15.049 1.00 81.31 182 VAL A C 1
ATOM 1332 O O . VAL A 1 182 ? -7.916 -11.468 -13.948 1.00 81.31 182 VAL A O 1
ATOM 1335 N N . ASP A 1 183 ? -7.973 -12.082 -16.106 1.00 83.56 183 ASP A N 1
ATOM 1336 C CA . ASP A 1 183 ? -6.607 -12.586 -16.114 1.00 83.56 183 ASP A CA 1
ATOM 1337 C C . ASP A 1 183 ? -5.643 -11.397 -16.164 1.00 83.56 183 ASP A C 1
ATOM 1339 O O . ASP A 1 183 ? -5.729 -10.551 -17.052 1.00 83.56 183 ASP A O 1
ATOM 1343 N N . ILE A 1 184 ? -4.737 -11.324 -15.191 1.00 78.50 184 ILE A N 1
ATOM 1344 C CA . ILE A 1 184 ? -3.727 -10.259 -15.084 1.00 78.50 184 ILE A CA 1
ATOM 1345 C C . ILE A 1 184 ? -2.367 -10.686 -15.652 1.00 78.50 184 ILE A C 1
ATOM 1347 O O . ILE A 1 184 ? -1.504 -9.834 -15.858 1.00 78.50 184 ILE A O 1
ATOM 1351 N N . ALA A 1 185 ? -2.176 -11.980 -15.933 1.00 82.00 185 ALA A N 1
ATOM 1352 C CA . ALA A 1 185 ? -1.029 -12.504 -16.672 1.00 82.00 185 ALA A CA 1
ATOM 1353 C C . ALA A 1 185 ? -1.398 -12.814 -18.136 1.00 82.00 185 ALA A C 1
ATOM 1355 O O . ALA A 1 185 ? -2.491 -13.293 -18.435 1.00 82.00 185 ALA A O 1
ATOM 1356 N N . THR A 1 186 ? -0.469 -12.595 -19.070 1.00 82.44 186 THR A N 1
ATOM 1357 C CA . THR A 1 186 ? -0.727 -12.753 -20.519 1.00 82.44 186 THR A CA 1
ATOM 1358 C C . THR A 1 186 ? -0.699 -14.202 -21.000 1.00 82.44 186 THR A C 1
ATOM 1360 O O . THR A 1 186 ? -1.229 -14.523 -22.061 1.00 82.44 186 THR A O 1
ATOM 1363 N N . ASN A 1 187 ? -0.105 -15.107 -20.222 1.00 83.31 187 ASN A N 1
ATOM 1364 C CA . ASN A 1 187 ? 0.065 -16.516 -20.574 1.00 83.31 187 ASN A CA 1
ATOM 1365 C C . ASN A 1 187 ? -0.864 -17.465 -19.799 1.00 83.31 187 ASN A C 1
ATOM 1367 O O . ASN A 1 187 ? -0.568 -18.657 -19.695 1.00 83.31 187 ASN A O 1
ATOM 1371 N N . CYS A 1 188 ? -1.995 -16.973 -19.289 1.00 88.19 188 CYS A N 1
ATOM 1372 C CA . CYS A 1 188 ? -2.964 -17.792 -18.559 1.00 88.19 188 CYS A CA 1
ATOM 1373 C C . CYS A 1 188 ? -3.508 -18.957 -19.394 1.00 88.19 188 CYS A C 1
ATOM 1375 O O . CYS A 1 188 ? -3.473 -20.096 -18.932 1.00 88.19 188 CYS A O 1
ATOM 1377 N N . ALA A 1 189 ? -3.898 -18.718 -20.650 1.00 90.69 189 ALA A N 1
ATOM 1378 C CA . ALA A 1 189 ? -4.408 -19.766 -21.539 1.00 90.69 189 ALA A CA 1
ATOM 1379 C C . ALA A 1 189 ? -3.407 -20.924 -21.727 1.00 90.69 189 ALA A C 1
ATOM 1381 O O . ALA A 1 189 ? -3.774 -22.097 -21.623 1.00 90.69 189 ALA A O 1
ATOM 1382 N N . ALA A 1 190 ? -2.127 -20.589 -21.925 1.00 88.31 190 ALA A N 1
ATOM 1383 C CA . ALA A 1 190 ? -1.043 -21.558 -22.080 1.00 88.31 190 ALA A CA 1
ATOM 1384 C C . ALA A 1 190 ? -0.739 -22.349 -20.792 1.00 88.31 190 ALA A C 1
ATOM 1386 O O . ALA A 1 190 ? -0.147 -23.420 -20.867 1.00 88.31 190 ALA A O 1
ATOM 1387 N N . ASN A 1 191 ? -1.148 -21.834 -19.628 1.00 85.69 191 ASN A N 1
ATOM 1388 C CA . ASN A 1 191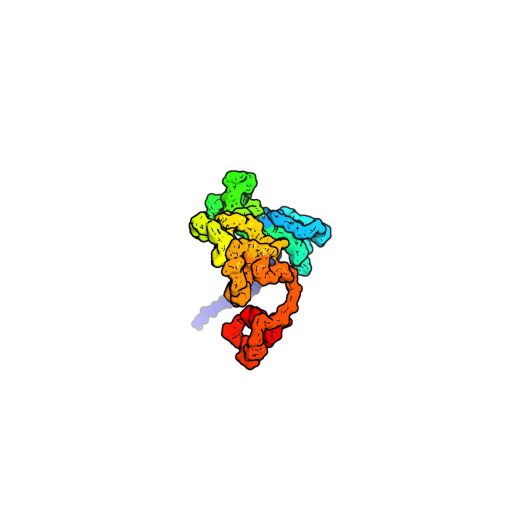 ? -0.907 -22.429 -18.311 1.00 85.69 191 ASN A CA 1
ATOM 1389 C C . ASN A 1 191 ? -2.199 -22.900 -17.626 1.00 85.69 191 ASN A C 1
ATOM 1391 O O . ASN A 1 191 ? -2.214 -23.153 -16.424 1.00 85.69 191 ASN A O 1
ATOM 1395 N N . SER A 1 192 ? -3.295 -23.045 -18.370 1.00 89.56 192 SER A N 1
ATOM 1396 C CA . SER A 1 192 ? -4.595 -23.490 -17.845 1.00 89.56 192 SER A CA 1
ATOM 1397 C C . SER A 1 192 ? -4.531 -24.865 -17.160 1.00 89.56 192 SER A C 1
ATOM 1399 O O . SER A 1 192 ? -5.240 -25.126 -16.188 1.00 89.56 192 SER A O 1
ATOM 1401 N N . ASN A 1 193 ? -3.605 -25.729 -17.579 1.00 87.19 193 ASN A N 1
ATOM 1402 C CA . ASN A 1 193 ? -3.315 -27.007 -16.926 1.00 87.19 193 ASN A CA 1
ATOM 1403 C C . ASN A 1 193 ? -2.790 -26.856 -15.484 1.00 87.19 193 ASN A C 1
ATOM 1405 O O . ASN A 1 193 ? -2.897 -27.793 -14.691 1.00 87.19 193 ASN A O 1
ATOM 1409 N N . LEU A 1 194 ? -2.235 -25.696 -15.122 1.00 86.19 194 LEU A N 1
ATOM 1410 C CA . LEU A 1 194 ? -1.739 -25.412 -13.776 1.00 86.19 194 LEU A CA 1
ATOM 1411 C C . LEU A 1 194 ? -2.840 -24.967 -12.816 1.00 86.19 194 LEU A C 1
ATOM 1413 O O . LEU A 1 194 ? -2.580 -24.911 -11.615 1.00 86.19 194 LEU A O 1
ATOM 1417 N N . CYS A 1 195 ? -4.061 -24.687 -13.295 1.00 87.94 195 CYS A N 1
ATOM 1418 C CA . CYS A 1 195 ? -5.148 -24.195 -12.448 1.00 87.94 195 CYS A CA 1
ATOM 1419 C C . CYS A 1 195 ? -5.325 -25.070 -11.200 1.00 87.94 195 CYS A C 1
ATOM 1421 O O . CYS A 1 195 ? -5.342 -24.548 -10.088 1.00 87.94 195 CYS A O 1
ATOM 1423 N N . ASN A 1 196 ? -5.363 -26.395 -11.356 1.00 86.00 196 ASN A N 1
ATOM 1424 C CA . ASN A 1 196 ? -5.563 -27.340 -10.249 1.00 86.00 196 ASN A CA 1
ATOM 1425 C C . ASN A 1 196 ? -4.261 -27.945 -9.700 1.00 86.00 196 ASN A C 1
ATOM 1427 O O . ASN A 1 196 ? -4.302 -28.871 -8.893 1.00 86.00 196 ASN A O 1
ATOM 1431 N N . ASN A 1 197 ? -3.099 -27.448 -10.126 1.00 86.06 197 ASN A N 1
ATOM 1432 C CA . ASN A 1 197 ? -1.824 -27.903 -9.590 1.00 86.06 197 ASN A CA 1
ATOM 1433 C C . ASN A 1 197 ? -1.636 -27.355 -8.168 1.00 86.06 197 ASN A C 1
ATOM 1435 O O . ASN A 1 197 ? -1.732 -26.152 -7.961 1.00 86.06 197 ASN A O 1
ATOM 1439 N N . SER A 1 198 ? -1.327 -28.215 -7.197 1.00 76.38 198 SER A N 1
ATOM 1440 C CA . SER A 1 198 ? -1.220 -27.837 -5.779 1.00 76.38 198 SER A CA 1
ATOM 1441 C C . SER A 1 198 ? -0.189 -26.741 -5.490 1.00 76.38 198 SER A C 1
ATOM 1443 O O . SER A 1 198 ? -0.396 -25.942 -4.580 1.00 76.38 198 SER A O 1
ATOM 1445 N N . VAL A 1 199 ? 0.896 -26.676 -6.265 1.00 77.19 199 VAL A N 1
ATOM 1446 C CA . VAL A 1 199 ? 1.958 -25.669 -6.116 1.00 77.19 199 VAL A CA 1
ATOM 1447 C C . VAL A 1 199 ? 1.525 -24.335 -6.722 1.00 77.19 199 VAL A C 1
ATOM 1449 O O . VAL A 1 199 ? 1.707 -23.284 -6.113 1.00 77.19 199 VAL A O 1
ATOM 1452 N N . TYR A 1 200 ? 0.904 -24.371 -7.901 1.00 73.12 200 TYR A N 1
ATOM 1453 C CA . TYR A 1 200 ? 0.519 -23.171 -8.650 1.00 73.12 200 TYR A CA 1
ATOM 1454 C C . TYR A 1 200 ? -0.918 -22.710 -8.387 1.00 73.12 200 TYR A C 1
ATOM 1456 O O . TYR A 1 200 ? -1.337 -21.690 -8.924 1.00 73.12 200 TYR A O 1
ATOM 1464 N N . TYR A 1 201 ? -1.670 -23.409 -7.534 1.00 77.25 201 TYR A N 1
ATOM 1465 C CA . TYR A 1 201 ? -3.090 -23.158 -7.289 1.00 77.25 201 TYR A CA 1
ATOM 1466 C C . TYR A 1 201 ? -3.376 -21.703 -6.901 1.00 77.25 201 TYR A C 1
ATOM 1468 O O . TYR A 1 201 ? -4.245 -21.062 -7.494 1.00 77.25 201 TYR A O 1
ATOM 1476 N N . ASN A 1 202 ? -2.626 -21.161 -5.935 1.00 74.75 202 ASN A N 1
ATOM 1477 C CA . ASN A 1 202 ? -2.777 -19.770 -5.500 1.00 74.75 202 ASN A CA 1
ATOM 1478 C C . ASN A 1 202 ? -2.342 -18.788 -6.590 1.00 74.75 202 ASN A C 1
ATOM 1480 O O . ASN A 1 202 ? -3.075 -17.855 -6.895 1.00 74.75 202 ASN A O 1
ATOM 1484 N N . LEU A 1 203 ? -1.202 -19.045 -7.237 1.00 77.00 203 LEU A N 1
ATOM 1485 C CA . LEU A 1 203 ? -0.696 -18.213 -8.329 1.00 77.00 203 LEU A CA 1
ATOM 1486 C C . LEU A 1 203 ? -1.716 -18.111 -9.474 1.00 77.00 203 LEU A C 1
ATOM 1488 O O . LEU A 1 203 ? -1.995 -17.017 -9.951 1.00 77.00 203 LEU A O 1
ATOM 1492 N N . MET A 1 204 ? -2.317 -19.231 -9.872 1.00 83.19 204 MET A N 1
ATOM 1493 C CA . MET A 1 204 ? -3.341 -19.289 -10.915 1.00 83.19 204 MET A CA 1
ATOM 1494 C C . MET A 1 204 ? -4.665 -18.659 -10.467 1.00 83.19 204 MET A C 1
ATOM 1496 O O . MET A 1 204 ? -5.342 -18.032 -11.270 1.00 83.19 204 MET A O 1
ATOM 1500 N N . THR A 1 205 ? -5.034 -18.783 -9.188 1.00 82.06 205 THR A N 1
ATOM 1501 C CA . THR A 1 205 ? -6.229 -18.123 -8.634 1.00 82.06 205 THR A CA 1
ATOM 1502 C C . THR A 1 205 ? -6.097 -16.608 -8.637 1.00 82.06 205 THR A C 1
ATOM 1504 O O . THR A 1 205 ? -7.042 -15.928 -9.008 1.00 82.06 205 THR A O 1
ATOM 1507 N N . THR A 1 206 ? -4.937 -16.078 -8.255 1.00 78.31 206 THR A N 1
ATOM 1508 C CA . THR A 1 206 ? -4.705 -14.631 -8.220 1.00 78.31 206 THR A CA 1
ATOM 1509 C C . THR A 1 206 ? -4.498 -14.060 -9.617 1.00 78.31 206 THR A C 1
ATOM 1511 O O . THR A 1 206 ? -5.032 -13.001 -9.920 1.00 78.31 206 THR A O 1
ATOM 1514 N N . ASN A 1 207 ? -3.728 -14.747 -10.469 1.00 80.44 207 ASN A N 1
ATOM 1515 C CA . ASN A 1 207 ? -3.240 -14.151 -11.714 1.00 80.44 207 ASN A CA 1
ATOM 1516 C C . ASN A 1 207 ? -4.016 -14.552 -12.969 1.00 80.44 207 ASN A C 1
ATOM 1518 O O . ASN A 1 207 ? -3.938 -13.861 -13.983 1.00 80.44 207 ASN A O 1
ATOM 1522 N N . CYS A 1 208 ? -4.759 -15.654 -12.893 1.00 88.56 208 CYS A N 1
ATOM 1523 C CA . CYS A 1 208 ? -5.494 -16.252 -14.003 1.00 88.56 208 CYS A CA 1
ATOM 1524 C C . CYS A 1 208 ? -6.916 -16.640 -13.577 1.00 88.56 208 CYS A C 1
ATOM 1526 O O . CYS A 1 208 ? -7.424 -17.713 -13.921 1.00 88.56 208 CYS A O 1
ATOM 1528 N N . ALA A 1 209 ? -7.538 -15.792 -12.754 1.00 85.81 209 ALA A N 1
ATOM 1529 C CA . ALA A 1 209 ? -8.836 -16.054 -12.152 1.00 85.81 209 ALA A CA 1
ATOM 1530 C C . ALA A 1 209 ? -9.923 -16.337 -13.203 1.00 85.81 209 ALA A C 1
ATOM 1532 O O . ALA A 1 209 ? -10.787 -17.182 -12.966 1.00 85.81 209 ALA A O 1
ATOM 1533 N N . SER A 1 210 ? -9.868 -15.691 -14.372 1.00 86.62 210 SER A N 1
ATOM 1534 C CA . SER A 1 210 ? -10.805 -15.938 -15.473 1.00 86.62 210 SER A CA 1
ATOM 1535 C C . SER A 1 210 ? -10.524 -17.250 -16.180 1.00 86.62 210 SER A C 1
ATOM 1537 O O . SER A 1 210 ? -11.425 -18.083 -16.274 1.00 86.62 210 SER A O 1
ATOM 1539 N N . THR A 1 211 ? -9.281 -17.486 -16.605 1.00 90.06 211 THR A N 1
ATOM 1540 C CA . THR A 1 211 ? -8.893 -18.742 -17.267 1.00 90.06 211 THR A CA 1
ATOM 1541 C C . THR A 1 211 ? -9.178 -19.959 -16.384 1.00 90.06 211 THR A C 1
ATOM 1543 O O . THR A 1 211 ? -9.595 -21.001 -16.884 1.00 90.06 211 THR A O 1
ATOM 1546 N N . CYS A 1 212 ? -9.001 -19.844 -15.066 1.00 90.44 212 CYS A N 1
ATOM 1547 C CA . CYS A 1 212 ? -9.275 -20.937 -14.133 1.00 90.44 212 CYS A CA 1
ATOM 1548 C C . CYS A 1 212 ? -10.736 -21.034 -13.676 1.00 90.44 212 CYS A C 1
ATOM 1550 O O . CYS A 1 212 ? -11.039 -21.881 -12.834 1.00 90.44 212 CYS A O 1
ATOM 1552 N N . GLY A 1 213 ? -11.635 -20.184 -14.182 1.00 85.81 213 GLY A N 1
ATOM 1553 C CA . GLY A 1 213 ? -13.055 -20.200 -13.817 1.00 85.81 213 GLY A CA 1
ATOM 1554 C C . GLY A 1 213 ? -13.327 -19.821 -12.357 1.00 85.81 213 GLY A C 1
ATOM 1555 O O . GLY A 1 213 ? -14.313 -20.260 -11.773 1.00 85.81 213 GLY A O 1
ATOM 1556 N N . ARG A 1 214 ? -12.453 -19.018 -11.744 1.00 83.88 214 ARG A N 1
ATOM 1557 C CA . ARG A 1 214 ? -12.499 -18.625 -10.322 1.00 83.88 214 ARG A CA 1
ATOM 1558 C C . ARG A 1 214 ? -13.160 -17.269 -10.081 1.00 83.88 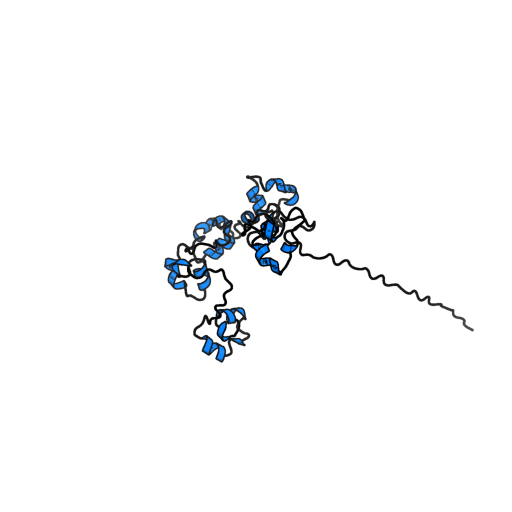214 ARG A C 1
ATOM 1560 O O . ARG A 1 214 ? -13.213 -16.801 -8.950 1.00 83.88 214 ARG A O 1
ATOM 1567 N N . CYS A 1 215 ? -13.745 -16.680 -11.122 1.00 75.94 215 CYS A N 1
ATOM 1568 C CA . CYS A 1 215 ? -14.460 -15.404 -11.070 1.00 75.94 215 CYS A CA 1
ATOM 1569 C C . CYS A 1 215 ? -15.712 -15.360 -10.194 1.00 75.94 215 CYS A C 1
ATOM 1571 O O . CYS A 1 215 ? -16.231 -14.275 -9.954 1.00 75.94 215 CYS A O 1
ATOM 1573 N N . GLY A 1 216 ? -16.203 -16.508 -9.725 1.00 62.16 216 GLY A N 1
ATOM 1574 C CA . GLY A 1 216 ? -17.345 -16.596 -8.810 1.00 62.16 216 GLY A CA 1
ATOM 1575 C C . GLY A 1 216 ? -16.962 -16.673 -7.331 1.00 62.16 216 GLY A C 1
ATOM 1576 O O . GLY A 1 216 ? -17.844 -16.773 -6.484 1.00 62.16 216 GLY A O 1
ATOM 1577 N N . SER A 1 217 ? -15.670 -16.657 -7.004 1.00 56.28 217 SER A N 1
ATOM 1578 C CA . SER A 1 217 ? -15.182 -16.723 -5.628 1.00 56.28 217 SER A CA 1
ATOM 1579 C C . SER A 1 217 ? -14.571 -15.385 -5.256 1.00 56.28 217 SER A C 1
ATOM 1581 O O . SER A 1 217 ? -13.354 -15.221 -5.249 1.00 56.28 217 SER A O 1
ATOM 1583 N N . SER A 1 218 ? -15.430 -14.409 -4.971 1.00 47.94 218 SER A N 1
ATOM 1584 C CA . SER A 1 218 ? -15.023 -13.176 -4.310 1.00 47.94 218 SER A CA 1
ATOM 1585 C C . SER A 1 218 ? -14.252 -13.536 -3.040 1.00 47.94 218 SER A C 1
ATOM 1587 O O . SER A 1 218 ? -14.820 -14.014 -2.060 1.00 47.94 218 SER A O 1
ATOM 1589 N N . SER A 1 219 ? -12.943 -13.313 -3.057 1.00 56.78 219 SER A N 1
ATOM 1590 C CA . SER A 1 219 ? -12.127 -13.153 -1.861 1.00 56.78 219 SER A CA 1
ATOM 1591 C C . SER A 1 219 ? -12.603 -11.887 -1.149 1.00 56.78 219 SER A C 1
ATOM 1593 O O . SER A 1 219 ? -12.131 -10.786 -1.414 1.00 56.78 219 SER A O 1
ATOM 1595 N N . GLY A 1 220 ? -13.625 -12.060 -0.318 1.00 51.31 220 GLY A N 1
ATOM 1596 C CA . GLY A 1 220 ? -14.320 -11.011 0.412 1.00 51.31 220 GLY A CA 1
ATOM 1597 C C . GLY A 1 220 ? -15.464 -11.636 1.195 1.00 51.31 220 GLY A C 1
ATOM 1598 O O . GLY A 1 220 ? -16.609 -11.601 0.761 1.00 51.31 220 GLY A O 1
ATOM 1599 N N . GLY A 1 221 ? -15.131 -12.273 2.316 1.00 38.34 221 GLY A N 1
ATOM 1600 C CA . GLY A 1 221 ? -16.121 -12.848 3.214 1.00 38.34 221 GLY A CA 1
ATOM 1601 C C . GLY A 1 221 ? -15.591 -14.054 3.963 1.00 38.34 221 GLY A C 1
ATOM 1602 O O . GLY A 1 221 ? -15.550 -15.160 3.432 1.00 38.34 221 GLY A O 1
ATOM 1603 N N . SER A 1 222 ? -15.240 -13.829 5.227 1.00 50.28 222 SER A N 1
ATOM 1604 C CA . SER A 1 222 ? -15.382 -14.813 6.292 1.00 50.28 222 SER A CA 1
ATOM 1605 C C . SER A 1 222 ? -16.733 -15.516 6.146 1.00 50.28 222 SER A C 1
ATOM 1607 O O . SER A 1 222 ? -17.783 -14.992 6.502 1.00 50.28 222 SER A O 1
ATOM 1609 N N . GLY A 1 223 ? -16.680 -16.693 5.547 1.00 45.75 223 GLY A N 1
ATOM 1610 C CA . GLY A 1 223 ? -17.792 -17.585 5.297 1.00 45.75 223 GLY A CA 1
ATOM 1611 C C . GLY A 1 223 ? -17.177 -18.962 5.215 1.00 45.75 223 GLY A C 1
ATOM 1612 O O . GLY A 1 223 ? -16.769 -19.415 4.151 1.00 45.75 223 GLY A O 1
ATOM 1613 N N . SER A 1 224 ? -17.002 -19.549 6.389 1.00 56.91 224 SER A N 1
ATOM 1614 C CA . SER A 1 224 ? -16.585 -20.913 6.673 1.00 56.91 224 SER A CA 1
ATOM 1615 C C . SER A 1 224 ? -17.174 -21.939 5.697 1.00 56.91 224 SER A C 1
ATOM 1617 O O . SER A 1 224 ? -18.128 -22.643 6.012 1.00 56.91 224 SER A O 1
ATOM 1619 N N . SER A 1 225 ? -16.546 -22.124 4.534 1.00 59.16 225 SER A N 1
ATOM 1620 C CA . SER A 1 225 ? -16.626 -23.403 3.834 1.00 59.16 225 SER A CA 1
ATOM 1621 C C . SER A 1 225 ? -15.600 -24.324 4.476 1.00 59.16 225 SER A C 1
ATOM 1623 O O . SER A 1 225 ? -14.496 -24.541 3.974 1.00 59.16 225 SER A O 1
ATOM 1625 N N . CYS A 1 226 ? -15.956 -24.793 5.671 1.00 67.62 226 CYS A N 1
ATOM 1626 C CA . CYS A 1 226 ? -15.223 -25.815 6.395 1.00 67.62 226 CYS A CA 1
ATOM 1627 C C . CYS A 1 226 ? -15.352 -27.129 5.625 1.00 67.62 226 CYS A C 1
ATOM 1629 O O . CYS A 1 226 ? -16.258 -27.922 5.869 1.00 67.62 226 CYS A O 1
ATOM 1631 N N . THR A 1 227 ? -14.492 -27.324 4.630 1.00 80.88 227 THR A N 1
ATOM 1632 C CA . THR A 1 227 ? -14.536 -28.490 3.747 1.00 80.88 227 THR A CA 1
ATOM 1633 C C . THR A 1 227 ? -13.174 -29.158 3.673 1.00 80.88 227 THR A C 1
ATOM 1635 O O . THR A 1 227 ? -12.129 -28.564 3.944 1.00 80.88 227 THR A O 1
ATOM 1638 N N . ASN A 1 228 ? -13.183 -30.446 3.346 1.00 82.94 228 ASN A N 1
ATOM 1639 C CA . ASN A 1 228 ? -11.964 -31.170 3.023 1.00 82.94 228 ASN A CA 1
ATOM 1640 C C . ASN A 1 228 ? -11.536 -30.817 1.599 1.00 82.94 228 ASN A C 1
ATOM 1642 O O . ASN A 1 228 ? -12.254 -31.122 0.650 1.00 82.94 228 ASN A O 1
ATOM 1646 N N . ALA A 1 229 ? -10.358 -30.220 1.444 1.00 80.12 229 ALA A N 1
ATOM 1647 C CA . ALA A 1 229 ? -9.785 -29.942 0.131 1.00 80.12 229 ALA A CA 1
ATOM 1648 C C . ALA A 1 229 ? -9.165 -31.196 -0.513 1.00 80.12 229 ALA A C 1
ATOM 1650 O O . ALA A 1 229 ? -8.960 -31.230 -1.725 1.00 80.12 229 ALA A O 1
ATOM 1651 N N . ASN A 1 230 ? -8.843 -32.227 0.282 1.00 83.31 230 ASN A N 1
ATOM 1652 C CA . ASN A 1 230 ? -8.252 -33.472 -0.203 1.00 83.31 230 ASN A CA 1
ATOM 1653 C C . ASN A 1 230 ? -9.232 -34.654 -0.109 1.00 83.31 230 ASN A C 1
ATOM 1655 O O . ASN A 1 230 ? -9.815 -34.920 0.940 1.00 83.31 230 ASN A O 1
ATOM 1659 N N . ALA A 1 231 ? -9.359 -35.430 -1.187 1.00 88.94 231 ALA A N 1
ATOM 1660 C CA . ALA A 1 231 ? -10.221 -36.615 -1.217 1.00 88.94 231 ALA A CA 1
ATOM 1661 C C . ALA A 1 231 ? -9.779 -37.716 -0.229 1.00 88.94 231 ALA A C 1
ATOM 1663 O O . ALA A 1 231 ? -10.588 -38.543 0.184 1.00 88.94 231 ALA A O 1
ATOM 1664 N N . ASN A 1 232 ? -8.509 -37.715 0.192 1.00 88.25 232 ASN A N 1
ATOM 1665 C CA . ASN A 1 232 ? -7.950 -38.719 1.098 1.00 88.25 232 ASN A CA 1
ATOM 1666 C C . ASN A 1 232 ? -8.163 -38.407 2.585 1.00 88.25 232 ASN A C 1
ATOM 1668 O O . ASN A 1 232 ? -7.649 -39.140 3.429 1.00 88.25 232 ASN A O 1
ATOM 1672 N N . CYS A 1 233 ? -8.895 -37.345 2.937 1.00 88.50 233 CYS A N 1
ATOM 1673 C CA . CYS A 1 233 ? -9.024 -36.923 4.333 1.00 88.50 233 CYS A CA 1
ATOM 1674 C C . CYS A 1 233 ? -9.609 -37.998 5.253 1.00 88.50 233 CYS A C 1
ATOM 1676 O O . CYS A 1 233 ? -9.139 -38.132 6.378 1.00 88.50 233 CYS A O 1
ATOM 1678 N N . ALA A 1 234 ? -10.542 -38.823 4.767 1.00 89.75 234 ALA A N 1
ATOM 1679 C CA . ALA A 1 234 ? -11.053 -39.961 5.532 1.00 89.75 234 ALA A CA 1
ATOM 1680 C C . ALA A 1 234 ? -9.919 -40.920 5.945 1.00 89.75 234 ALA A C 1
ATOM 1682 O O . ALA A 1 234 ? -9.762 -41.246 7.119 1.00 89.75 234 ALA A O 1
ATOM 1683 N N . THR A 1 235 ? -9.065 -41.296 4.991 1.00 90.00 235 THR A N 1
ATOM 1684 C CA . THR A 1 235 ? -7.918 -42.181 5.222 1.00 90.00 235 THR A CA 1
ATOM 1685 C C . THR A 1 235 ? -6.853 -41.517 6.093 1.00 90.00 235 THR A C 1
ATOM 1687 O O . THR A 1 235 ? -6.292 -42.144 6.987 1.00 90.00 235 THR A O 1
ATOM 1690 N N . TRP A 1 236 ? -6.543 -40.246 5.850 1.00 90.69 236 TRP A N 1
ATOM 1691 C CA . TRP A 1 236 ? -5.485 -39.527 6.560 1.00 90.69 236 TRP A CA 1
ATOM 1692 C C . TRP A 1 236 ? -5.841 -39.245 8.014 1.00 90.69 236 TRP A C 1
ATOM 1694 O O . TRP A 1 236 ? -4.993 -39.428 8.887 1.00 90.69 236 TRP A O 1
ATOM 1704 N N . THR A 1 237 ? -7.089 -38.871 8.297 1.00 89.75 237 THR A N 1
ATOM 1705 C CA . THR A 1 237 ? -7.565 -38.699 9.672 1.00 89.75 237 THR A CA 1
ATOM 1706 C C . THR A 1 237 ? -7.468 -40.013 10.446 1.00 89.75 237 THR A C 1
ATOM 1708 O O . THR A 1 237 ? -6.930 -40.013 11.552 1.00 89.75 237 THR A O 1
ATOM 1711 N N . SER A 1 238 ? -7.862 -41.145 9.848 1.00 89.06 238 SER A N 1
ATOM 1712 C CA . SER A 1 238 ? -7.687 -42.470 10.466 1.00 89.06 238 SER A CA 1
ATOM 1713 C C . SER A 1 238 ? -6.220 -42.854 10.689 1.00 89.06 238 SER A C 1
ATOM 1715 O O . SER A 1 238 ? -5.921 -43.573 11.636 1.00 89.06 238 SER A O 1
ATOM 1717 N N . ASN A 1 239 ? -5.299 -42.346 9.867 1.00 89.56 239 ASN A N 1
ATOM 1718 C CA . ASN A 1 239 ? -3.854 -42.568 9.998 1.00 89.56 239 ASN A CA 1
ATOM 1719 C C . ASN A 1 239 ? -3.132 -41.489 10.832 1.00 89.56 239 ASN A C 1
ATOM 1721 O O . ASN A 1 239 ? -1.907 -41.384 10.786 1.00 89.56 239 ASN A O 1
ATOM 1725 N N . GLY A 1 240 ? -3.863 -40.668 11.596 1.00 89.62 240 GLY A N 1
ATOM 1726 C CA . GLY A 1 240 ? -3.266 -39.722 12.546 1.00 89.62 240 GLY A CA 1
ATOM 1727 C C . GLY A 1 240 ? -2.770 -38.407 11.938 1.00 89.62 240 GLY A C 1
ATOM 1728 O O . GLY A 1 240 ? -1.983 -37.695 12.559 1.00 89.62 240 GLY A O 1
ATOM 1729 N N . PHE A 1 241 ? -3.235 -38.027 10.746 1.00 93.06 241 PHE A N 1
ATOM 1730 C CA . PHE A 1 241 ? -2.864 -36.756 10.110 1.00 93.06 241 PHE A CA 1
ATOM 1731 C C . PHE A 1 241 ? -3.150 -35.536 10.998 1.00 93.06 241 PHE A C 1
ATOM 1733 O O . PHE A 1 241 ? -2.305 -34.652 11.129 1.00 93.06 241 PHE A O 1
ATOM 1740 N N . CYS A 1 242 ? -4.303 -35.507 11.671 1.00 90.12 242 CYS A N 1
ATOM 1741 C CA . CYS A 1 242 ? -4.708 -34.367 12.495 1.00 90.12 242 CYS A CA 1
ATOM 1742 C C . CYS A 1 242 ? -3.848 -34.206 13.764 1.00 90.12 242 CYS A C 1
ATOM 1744 O O . CYS A 1 242 ? -3.612 -33.083 14.210 1.00 90.12 242 CYS A O 1
ATOM 1746 N N . SER A 1 243 ? -3.306 -35.301 14.304 1.00 90.88 243 SER A N 1
ATOM 1747 C CA . SER A 1 243 ? -2.447 -35.318 15.498 1.00 90.88 243 SER A CA 1
ATOM 1748 C C . SER A 1 243 ? -0.946 -35.339 15.185 1.00 90.88 243 SER A C 1
ATOM 1750 O O . SER A 1 243 ? -0.134 -35.148 16.085 1.00 90.88 243 SER A O 1
ATOM 1752 N N . SER A 1 244 ? -0.559 -35.511 13.921 1.00 87.56 244 SER A N 1
ATOM 1753 C CA . SER A 1 244 ? 0.845 -35.568 13.505 1.00 87.56 244 SER A CA 1
ATOM 1754 C C . SER A 1 244 ? 1.593 -34.256 13.766 1.00 87.56 244 SER A C 1
ATOM 1756 O O . SER A 1 244 ? 1.106 -33.177 13.428 1.00 87.56 244 SER A O 1
ATOM 1758 N N . SER A 1 245 ? 2.801 -34.342 14.320 1.00 87.31 245 SER A N 1
ATOM 1759 C CA . SER A 1 245 ? 3.724 -33.209 14.477 1.00 87.31 245 SER A CA 1
ATOM 1760 C C . SER A 1 245 ? 4.494 -32.870 13.195 1.00 87.31 245 SER A C 1
ATOM 1762 O O . SER A 1 245 ? 5.086 -31.799 13.113 1.00 87.31 245 SER A O 1
ATOM 1764 N N . PHE A 1 246 ? 4.466 -33.748 12.184 1.00 86.31 246 PHE A N 1
ATOM 1765 C CA . PHE A 1 246 ? 5.099 -33.497 10.884 1.00 86.31 246 PHE A CA 1
ATOM 1766 C C . PHE A 1 246 ? 4.359 -32.444 10.053 1.00 86.31 246 PHE A C 1
ATOM 1768 O O . PHE A 1 246 ? 4.979 -31.776 9.229 1.00 86.31 246 PHE A O 1
ATOM 1775 N N . TYR A 1 247 ? 3.046 -32.297 10.251 1.00 79.31 247 TYR A N 1
ATOM 1776 C CA . TYR A 1 247 ? 2.221 -31.345 9.508 1.00 79.31 247 TYR A CA 1
ATOM 1777 C C . TYR A 1 247 ? 1.876 -30.139 10.375 1.00 79.31 247 TYR A C 1
ATOM 1779 O O . TYR A 1 247 ? 1.425 -30.280 11.515 1.00 79.31 247 TYR A O 1
ATOM 1787 N N . THR A 1 248 ? 2.036 -28.938 9.822 1.00 84.88 248 THR A N 1
ATOM 1788 C CA . THR A 1 248 ? 1.672 -27.706 10.528 1.00 84.88 248 THR A CA 1
ATOM 1789 C C . THR A 1 248 ? 0.157 -27.578 10.653 1.00 84.88 248 THR A C 1
ATOM 1791 O O . THR A 1 248 ? -0.613 -28.133 9.864 1.00 84.88 248 THR A O 1
ATOM 1794 N N . GLN A 1 249 ? -0.304 -26.790 11.626 1.00 78.31 249 GLN A N 1
ATOM 1795 C CA . GLN A 1 249 ? -1.736 -26.543 11.801 1.00 78.31 249 GLN A CA 1
ATOM 1796 C C . GLN A 1 249 ? -2.376 -25.908 10.553 1.00 78.31 249 GLN A C 1
ATOM 1798 O O . GLN A 1 249 ? -3.521 -26.220 10.226 1.00 78.31 249 GLN A O 1
ATOM 1803 N N . ALA A 1 250 ? -1.613 -25.080 9.829 1.00 75.56 250 ALA A N 1
ATOM 1804 C CA . ALA A 1 250 ? -2.021 -24.481 8.563 1.00 75.56 250 ALA A CA 1
ATOM 1805 C C . ALA A 1 250 ? -2.197 -25.531 7.456 1.00 75.56 250 ALA A C 1
ATOM 1807 O O . ALA A 1 250 ? -3.213 -25.517 6.774 1.00 75.56 250 ALA A O 1
ATOM 1808 N N . GLN A 1 251 ? -1.279 -26.494 7.326 1.00 80.56 251 GLN A N 1
ATOM 1809 C CA . GLN A 1 251 ? -1.406 -27.589 6.354 1.00 80.56 251 GLN A CA 1
ATOM 1810 C C . GLN A 1 251 ? -2.595 -28.498 6.674 1.00 80.56 251 GLN A C 1
ATOM 1812 O O . GLN A 1 251 ? -3.333 -28.904 5.779 1.00 80.56 251 GLN A O 1
ATOM 1817 N N . LYS A 1 252 ? -2.835 -28.781 7.958 1.00 85.00 252 LYS A N 1
ATOM 1818 C CA . LYS A 1 252 ? -4.005 -29.563 8.378 1.00 85.00 252 LYS A CA 1
ATOM 1819 C C . LYS A 1 252 ? -5.315 -28.843 8.042 1.00 85.00 252 LYS A C 1
ATOM 1821 O O . LYS A 1 252 ? -6.225 -29.475 7.512 1.00 85.00 252 LYS A O 1
ATOM 1826 N N . ARG A 1 253 ? -5.378 -27.523 8.272 1.00 81.94 253 ARG A N 1
ATOM 1827 C CA . ARG A 1 253 ? -6.497 -26.665 7.835 1.00 81.94 253 ARG A CA 1
ATOM 1828 C C . ARG A 1 253 ? -6.627 -26.613 6.318 1.00 81.94 253 ARG A C 1
ATOM 1830 O O . ARG A 1 253 ? -7.734 -26.621 5.814 1.00 81.94 253 ARG A O 1
ATOM 1837 N N . GLN A 1 254 ? -5.519 -26.582 5.590 1.00 82.38 254 GLN A N 1
ATOM 1838 C CA . GLN A 1 254 ? -5.533 -26.485 4.136 1.00 82.38 254 GLN A CA 1
ATOM 1839 C C . GLN A 1 254 ? -6.078 -27.755 3.476 1.00 82.38 254 GLN A C 1
ATOM 1841 O O . GLN A 1 254 ? -6.817 -27.656 2.505 1.00 82.38 254 GLN A O 1
ATOM 1846 N N . TYR A 1 255 ? -5.711 -28.940 3.973 1.00 85.38 255 TYR A N 1
ATOM 1847 C CA . TYR A 1 255 ? -6.072 -30.200 3.318 1.00 85.38 255 TYR A CA 1
ATOM 1848 C C . TYR A 1 255 ? -7.365 -30.813 3.846 1.00 85.38 255 TYR A C 1
ATOM 1850 O O . TYR A 1 255 ? -8.197 -31.247 3.052 1.00 85.38 255 TYR A O 1
ATOM 1858 N N . CYS A 1 256 ? -7.537 -30.855 5.166 1.00 90.50 256 CYS A N 1
ATOM 1859 C CA . CYS A 1 256 ? -8.605 -31.611 5.817 1.00 90.50 256 CYS A CA 1
ATOM 1860 C C . CYS A 1 256 ? -9.257 -30.798 6.936 1.00 90.50 256 CYS A C 1
ATOM 1862 O O . CYS A 1 256 ? -9.436 -31.307 8.040 1.00 90.50 256 CYS A O 1
ATOM 1864 N N . ALA A 1 257 ? -9.584 -29.530 6.658 1.00 85.81 257 ALA A N 1
ATOM 1865 C CA . ALA A 1 257 ? -10.126 -28.584 7.635 1.00 85.81 257 ALA A CA 1
ATOM 1866 C C . ALA A 1 257 ? -11.281 -29.192 8.444 1.00 85.81 257 ALA A C 1
ATOM 1868 O O . ALA A 1 257 ? -11.236 -29.206 9.673 1.00 85.81 257 ALA A O 1
ATOM 1869 N N . GLN A 1 258 ? -12.243 -29.778 7.726 1.00 85.31 258 GLN A N 1
ATOM 1870 C CA . GLN A 1 258 ? -13.427 -30.411 8.294 1.00 85.31 258 GLN A CA 1
ATOM 1871 C C . GLN A 1 258 ? -13.095 -31.731 9.002 1.00 85.31 258 GLN A C 1
ATOM 1873 O O . GLN A 1 258 ? -13.507 -31.941 10.136 1.00 85.31 258 GLN A O 1
ATOM 1878 N N . SER A 1 259 ? -12.303 -32.617 8.383 1.00 87.25 259 SER A N 1
ATOM 1879 C CA . SER A 1 259 ? -11.971 -33.921 8.996 1.00 87.25 259 SER A CA 1
ATOM 1880 C C . SER A 1 259 ? -11.034 -33.817 10.197 1.00 87.25 259 SER A C 1
ATOM 1882 O O . SER A 1 259 ? -10.892 -34.789 10.935 1.00 87.25 259 SER A O 1
ATOM 1884 N N . CYS A 1 260 ? -10.365 -32.679 10.379 1.00 87.69 260 CYS A N 1
ATOM 1885 C CA . CYS A 1 260 ? -9.524 -32.399 11.536 1.00 87.69 260 CYS A CA 1
ATOM 1886 C C . CYS A 1 260 ? -10.173 -31.450 12.551 1.00 87.69 260 CYS A C 1
ATOM 1888 O O . CYS A 1 260 ? -9.502 -31.111 13.526 1.00 87.69 260 CYS A O 1
ATOM 1890 N N . ASN A 1 261 ? -11.433 -31.039 12.352 1.00 84.25 261 ASN A N 1
ATOM 1891 C CA . ASN A 1 261 ? -12.146 -30.076 13.206 1.00 84.25 261 ASN A CA 1
ATOM 1892 C C . ASN A 1 261 ? -11.334 -28.794 13.461 1.00 84.25 261 ASN A C 1
ATOM 1894 O O . ASN A 1 261 ? -11.166 -28.346 14.595 1.00 84.25 261 ASN A O 1
ATOM 1898 N N . LEU A 1 262 ? -10.724 -28.251 12.408 1.00 79.88 262 LEU A N 1
ATOM 1899 C CA . LEU A 1 262 ? -9.917 -27.021 12.478 1.00 79.88 262 LEU A CA 1
ATOM 1900 C C . LEU A 1 262 ? -10.670 -25.780 11.993 1.00 79.88 262 LEU A C 1
ATOM 1902 O O . LEU A 1 262 ? -10.083 -24.699 11.866 1.00 79.88 262 LEU A O 1
ATOM 1906 N N . CYS A 1 263 ? -11.942 -26.028 11.735 1.00 70.62 263 CYS A N 1
ATOM 1907 C CA . CYS A 1 263 ? -13.127 -25.227 11.577 1.00 70.62 263 CYS A CA 1
ATOM 1908 C C . CYS A 1 263 ? -14.273 -26.137 12.090 1.00 70.62 263 CYS A C 1
ATOM 1910 O O . CYS A 1 263 ? -15.355 -25.583 12.334 1.00 70.62 263 CYS A O 1
#